Protein AF-A0AAN7H4T9-F1 (afdb_monomer)

Radius of gyration: 41.04 Å; Cα contacts (8 Å, |Δi|>4): 198; chains: 1; bounding box: 65×94×129 Å

Organism: NCBI:txid252190

Structure (mmCIF, N/CA/C/O backbone):
data_AF-A0AAN7H4T9-F1
#
_entry.id   AF-A0AAN7H4T9-F1
#
loop_
_atom_site.group_PDB
_atom_site.id
_atom_site.type_symbol
_atom_site.label_atom_id
_atom_site.label_alt_id
_atom_site.label_comp_id
_atom_site.label_asym_id
_atom_site.label_entity_id
_atom_site.label_seq_id
_atom_site.pdbx_PDB_ins_code
_atom_site.Cartn_x
_atom_site.Cartn_y
_atom_site.Cartn_z
_atom_site.occupancy
_atom_site.B_iso_or_equiv
_atom_site.auth_seq_id
_atom_site.auth_comp_id
_atom_site.auth_asym_id
_atom_site.auth_atom_id
_atom_site.pdbx_PDB_model_num
ATOM 1 N N . MET A 1 1 ? -29.486 0.021 24.277 1.00 50.50 1 MET A N 1
ATOM 2 C CA . MET A 1 1 ? -28.325 0.633 23.571 1.00 50.50 1 MET A CA 1
ATOM 3 C C . MET A 1 1 ? -28.162 -0.050 22.220 1.00 50.50 1 MET A C 1
ATOM 5 O O . MET A 1 1 ? -28.466 -1.231 22.175 1.00 50.50 1 MET A O 1
ATOM 9 N N . VAL A 1 2 ? -27.768 0.633 21.139 1.00 47.62 2 VAL A N 1
ATOM 10 C CA . VAL A 1 2 ? -27.516 0.007 19.820 1.00 47.62 2 VAL A CA 1
ATOM 11 C C . VAL A 1 2 ? -26.173 0.511 19.288 1.00 47.62 2 VAL A C 1
ATOM 13 O O . VAL A 1 2 ? -25.974 1.719 19.187 1.00 47.62 2 VAL A O 1
ATOM 16 N N . PHE A 1 3 ? -25.274 -0.405 18.948 1.00 55.12 3 PHE A N 1
ATOM 17 C CA . PHE A 1 3 ? -23.953 -0.171 18.378 1.00 55.12 3 PHE A CA 1
ATOM 18 C C . PHE A 1 3 ? -23.947 -0.757 16.971 1.00 55.12 3 PHE A C 1
ATOM 20 O O . PHE A 1 3 ? -23.915 -1.971 16.833 1.00 55.12 3 PHE A O 1
ATOM 27 N N . ASN A 1 4 ? -23.987 0.072 15.932 1.00 47.12 4 ASN A N 1
ATOM 28 C CA . ASN A 1 4 ? -23.939 -0.407 14.550 1.00 47.12 4 ASN A CA 1
ATOM 29 C C . ASN A 1 4 ? -22.632 0.030 13.904 1.00 47.12 4 ASN A C 1
ATOM 31 O O . ASN A 1 4 ? -22.344 1.224 13.880 1.00 47.12 4 ASN A O 1
ATOM 35 N N . THR A 1 5 ? -21.861 -0.898 13.349 1.00 51.97 5 THR A N 1
ATOM 36 C CA . THR A 1 5 ? -20.757 -0.570 12.445 1.00 51.97 5 THR A CA 1
ATOM 37 C C . THR A 1 5 ? -21.271 -0.599 11.009 1.00 51.97 5 THR A C 1
ATOM 39 O O . THR A 1 5 ? -21.836 -1.590 10.544 1.00 51.97 5 THR A O 1
ATOM 42 N N . VAL A 1 6 ? -21.146 0.535 10.319 1.00 43.91 6 VAL A N 1
ATOM 43 C CA . VAL A 1 6 ? -21.551 0.676 8.914 1.00 43.91 6 VAL A CA 1
ATOM 44 C C . VAL A 1 6 ? -20.504 -0.019 8.036 1.00 43.91 6 VAL A C 1
ATOM 46 O O . VAL A 1 6 ? -19.310 0.125 8.314 1.00 43.91 6 VAL A O 1
ATOM 49 N N . PRO A 1 7 ? -20.904 -0.755 6.981 1.00 43.69 7 PRO A N 1
ATOM 50 C CA . PRO A 1 7 ? -19.960 -1.317 6.026 1.00 43.69 7 PRO A CA 1
ATOM 51 C C . PRO A 1 7 ? -19.177 -0.189 5.347 1.00 43.69 7 PRO A C 1
ATOM 53 O O . PRO A 1 7 ? -19.687 0.517 4.480 1.00 43.69 7 PRO A O 1
ATOM 56 N N . SER A 1 8 ? -17.917 -0.023 5.738 1.00 41.66 8 SER A N 1
ATOM 57 C CA . SER A 1 8 ? -16.931 0.641 4.892 1.00 41.66 8 SER A CA 1
ATOM 58 C C . SER A 1 8 ? -16.691 -0.270 3.689 1.00 41.66 8 SER A C 1
ATOM 60 O O . SER A 1 8 ? -16.439 -1.459 3.875 1.00 41.66 8 SER A O 1
ATOM 62 N N . GLY A 1 9 ? -16.762 0.260 2.463 1.00 42.53 9 GLY A N 1
ATOM 63 C CA . GLY A 1 9 ? -16.646 -0.513 1.215 1.00 42.53 9 GLY A CA 1
ATOM 64 C C . GLY A 1 9 ? -15.371 -1.363 1.069 1.00 42.53 9 GLY A C 1
ATOM 65 O O . GLY A 1 9 ? -15.293 -2.182 0.159 1.00 42.53 9 GLY A O 1
ATOM 66 N N . SER A 1 10 ? -14.396 -1.206 1.967 1.00 48.38 10 SER A N 1
ATOM 67 C CA . SER A 1 10 ? -13.141 -1.961 2.033 1.00 48.38 10 SER A CA 1
ATOM 68 C C . SER A 1 10 ? -13.087 -3.033 3.132 1.00 48.38 10 SER A C 1
ATOM 70 O O . SER A 1 10 ? -12.278 -3.951 3.038 1.00 48.38 10 SER A O 1
ATOM 72 N N . CYS A 1 11 ? -13.950 -2.984 4.153 1.00 56.84 11 CYS A N 1
ATOM 73 C CA . CYS A 1 11 ? -13.993 -3.998 5.206 1.00 56.84 11 CYS A CA 1
ATOM 74 C C . CYS A 1 11 ? -15.290 -4.789 5.080 1.00 56.84 11 CYS A C 1
ATOM 76 O O . CYS A 1 11 ? -16.373 -4.284 5.364 1.00 56.84 11 CYS A O 1
ATOM 78 N N . GLY A 1 12 ? -15.189 -6.051 4.670 1.00 65.94 12 GLY A N 1
ATOM 79 C CA . GLY A 1 12 ? -16.343 -6.935 4.529 1.00 65.94 12 GLY A CA 1
ATOM 80 C C . GLY A 1 12 ? -17.006 -7.328 5.854 1.00 65.94 12 GLY A C 1
ATOM 81 O O . GLY A 1 12 ? -17.634 -8.375 5.872 1.00 65.94 12 GLY A O 1
ATOM 82 N N . MET A 1 13 ? -16.833 -6.571 6.945 1.00 78.56 13 MET A N 1
ATOM 83 C CA . MET A 1 13 ? -17.318 -6.877 8.294 1.00 78.56 13 MET A CA 1
ATOM 84 C C . MET A 1 13 ? -18.284 -5.802 8.799 1.00 78.56 13 MET A C 1
ATOM 86 O O . MET A 1 13 ? -18.013 -4.608 8.703 1.00 78.56 13 MET A O 1
ATOM 90 N N . THR A 1 14 ? -19.391 -6.238 9.391 1.00 82.06 14 THR A N 1
ATOM 91 C CA . THR A 1 14 ? -20.431 -5.392 9.986 1.00 82.06 14 THR A CA 1
ATOM 92 C C . THR A 1 14 ? -20.896 -6.012 11.290 1.00 82.06 14 THR A C 1
ATOM 94 O O . THR A 1 14 ? -21.141 -7.216 11.344 1.00 82.06 14 THR A O 1
ATOM 97 N N . MET A 1 15 ? -21.069 -5.205 12.325 1.00 84.75 15 MET A N 1
ATOM 98 C CA . MET A 1 15 ? -21.522 -5.650 13.633 1.00 84.75 15 MET A CA 1
ATOM 99 C C . MET A 1 15 ? -22.602 -4.715 14.150 1.00 84.75 15 MET A C 1
ATOM 101 O O . MET A 1 15 ? -22.403 -3.505 14.216 1.00 84.75 15 MET A O 1
ATOM 105 N N . GLY A 1 16 ? -23.732 -5.290 14.533 1.00 83.56 16 GLY A N 1
ATOM 106 C CA . GLY A 1 16 ? -24.766 -4.633 15.312 1.00 83.56 16 GLY A CA 1
ATOM 107 C C . GLY A 1 16 ? -24.815 -5.267 16.691 1.00 83.56 16 GLY A C 1
ATOM 108 O O . GLY A 1 16 ? -25.041 -6.466 16.777 1.00 83.56 16 GLY A O 1
ATOM 109 N N . LEU A 1 17 ? -24.626 -4.509 17.764 1.00 83.38 17 LEU A N 1
ATOM 110 C CA . LEU A 1 17 ? -24.861 -4.968 19.135 1.00 83.38 17 LEU A CA 1
ATOM 111 C C . LEU A 1 17 ? -25.990 -4.143 19.737 1.00 83.38 17 LEU A C 1
ATOM 113 O O . LEU A 1 17 ? -26.065 -2.939 19.531 1.00 83.38 17 LEU A O 1
ATOM 117 N N . SER A 1 18 ? -26.865 -4.767 20.506 1.00 83.00 18 SER A N 1
ATOM 118 C CA . SER A 1 18 ? -27.937 -4.103 21.218 1.00 83.00 18 SER A CA 1
ATOM 119 C C . SER A 1 18 ? -28.086 -4.661 22.622 1.00 83.00 18 SER A C 1
ATOM 121 O O . SER A 1 18 ? -28.253 -5.862 22.810 1.00 83.00 18 SER A O 1
ATOM 123 N N . TYR A 1 19 ? -28.025 -3.772 23.609 1.00 81.88 19 TYR A N 1
ATOM 124 C CA . TYR A 1 19 ? -28.262 -4.113 25.007 1.00 81.88 19 TYR A CA 1
ATOM 125 C C . TYR A 1 19 ? -29.720 -3.852 25.384 1.00 81.88 19 TYR A C 1
ATOM 127 O O . TYR A 1 19 ? -30.192 -2.714 25.222 1.00 81.88 19 TYR A O 1
ATOM 135 N N . ASP A 1 20 ? -30.387 -4.888 25.897 1.00 81.44 20 ASP A N 1
ATOM 136 C CA . ASP A 1 20 ? -31.715 -4.828 26.508 1.00 81.44 20 ASP A CA 1
ATOM 137 C C . ASP A 1 20 ? -31.582 -4.794 28.047 1.00 81.44 20 ASP A C 1
ATOM 139 O O . ASP A 1 20 ? -31.232 -5.813 28.656 1.00 81.44 20 ASP A O 1
ATOM 143 N N . PRO A 1 21 ? -31.879 -3.649 28.695 1.00 74.62 21 PRO A N 1
ATOM 144 C CA . PRO A 1 21 ? -31.742 -3.497 30.140 1.00 74.62 21 PRO A CA 1
ATOM 145 C C . PRO A 1 21 ? -32.757 -4.324 30.934 1.00 74.62 21 PRO A C 1
ATOM 147 O O . PRO A 1 21 ? -32.488 -4.649 32.082 1.00 74.62 21 PRO A O 1
ATOM 150 N N . LYS A 1 22 ? -33.908 -4.693 30.352 1.00 80.00 22 LYS A N 1
ATOM 151 C CA . LYS A 1 22 ? -34.949 -5.453 31.070 1.00 80.00 22 LYS A CA 1
ATOM 152 C C . LYS A 1 22 ? -34.593 -6.925 31.222 1.00 80.00 22 LYS A C 1
ATOM 154 O O . LYS A 1 22 ? -35.067 -7.587 32.137 1.00 80.00 22 LYS A O 1
ATOM 159 N N . ARG A 1 23 ? -33.809 -7.446 30.279 1.00 81.62 23 ARG A N 1
ATOM 160 C CA . ARG A 1 23 ? -33.431 -8.860 30.209 1.00 81.62 23 ARG A CA 1
ATOM 161 C C . ARG A 1 23 ? -31.982 -9.108 30.614 1.00 81.62 23 ARG A C 1
ATOM 163 O O . ARG A 1 23 ? -31.580 -10.263 30.634 1.00 81.62 23 ARG A O 1
ATOM 170 N N . HIS A 1 24 ? -31.212 -8.052 30.897 1.00 81.62 24 HIS A N 1
ATOM 171 C CA . HIS A 1 24 ? -29.763 -8.117 31.105 1.00 81.62 24 HIS A CA 1
ATOM 172 C C . HIS A 1 24 ? -29.065 -8.936 30.008 1.00 81.62 24 HIS A C 1
ATOM 174 O O . HIS A 1 24 ? -28.248 -9.807 30.284 1.00 81.62 24 HIS A O 1
ATOM 180 N N . MET A 1 25 ? -29.416 -8.690 28.742 1.00 81.38 25 MET A N 1
ATOM 181 C CA . MET A 1 25 ? -28.843 -9.413 27.604 1.00 81.38 25 MET A CA 1
ATOM 182 C C . MET A 1 25 ? -28.346 -8.448 26.532 1.00 81.38 25 MET A C 1
ATOM 184 O O . MET A 1 25 ? -29.028 -7.488 26.168 1.00 81.38 25 MET A O 1
ATOM 188 N N . THR A 1 26 ? -27.167 -8.751 25.987 1.00 82.50 26 THR A N 1
ATOM 189 C CA . THR A 1 26 ? -26.624 -8.098 24.792 1.00 82.50 26 THR A CA 1
ATOM 190 C C . THR A 1 26 ? -26.814 -9.031 23.608 1.00 82.50 26 THR A C 1
ATOM 192 O O . THR A 1 26 ? -26.209 -10.098 23.542 1.00 82.50 26 THR A O 1
ATOM 195 N N . GLN A 1 27 ? -27.667 -8.633 22.674 1.00 85.50 27 GLN A N 1
ATOM 196 C CA . GLN A 1 27 ? -27.952 -9.360 21.441 1.00 85.50 27 GLN A CA 1
ATOM 197 C C . GLN A 1 27 ? -27.360 -8.618 20.252 1.00 85.50 27 GLN A C 1
ATOM 199 O O . GLN A 1 27 ? -27.286 -7.395 20.258 1.00 85.50 27 GLN A O 1
ATOM 204 N N . GLY A 1 28 ? -26.944 -9.323 19.210 1.00 84.12 28 GLY A N 1
ATOM 205 C CA . GLY A 1 28 ? -26.350 -8.660 18.063 1.00 84.12 28 GLY A CA 1
ATOM 206 C C . GLY A 1 28 ? -26.173 -9.557 16.858 1.00 84.12 28 GLY A C 1
ATOM 207 O O . GLY A 1 28 ? -26.285 -10.777 16.953 1.00 84.12 28 GLY A O 1
ATOM 208 N N . PHE A 1 29 ? -25.886 -8.933 15.723 1.00 85.62 29 PHE A N 1
ATOM 209 C CA . PHE A 1 29 ? -25.519 -9.608 14.491 1.00 85.62 29 PHE A CA 1
ATOM 210 C C . PHE A 1 29 ? -24.077 -9.258 14.133 1.00 85.62 29 PHE A C 1
ATOM 212 O O . PHE A 1 29 ? -23.650 -8.114 14.274 1.00 85.62 29 PHE A O 1
ATOM 219 N N . PHE A 1 30 ? -23.330 -10.242 13.647 1.00 86.38 30 PHE A N 1
ATOM 220 C CA . PHE A 1 30 ? -22.004 -10.036 13.083 1.00 86.38 30 PHE A CA 1
ATOM 221 C C . PHE A 1 30 ? -21.972 -10.669 11.695 1.00 86.38 30 PHE A C 1
ATOM 223 O O . PHE A 1 30 ? -22.066 -11.886 11.548 1.00 86.38 30 PHE A O 1
ATOM 230 N N . GLY A 1 31 ? -21.894 -9.823 10.675 1.00 83.38 31 GLY A N 1
ATOM 231 C CA . GLY A 1 31 ? -21.730 -10.219 9.284 1.00 83.38 31 GLY A CA 1
ATOM 232 C C . GLY A 1 31 ? -20.275 -10.059 8.875 1.00 83.38 31 GLY A C 1
ATOM 233 O O . GLY A 1 31 ? -19.668 -9.032 9.165 1.00 83.38 31 GLY A O 1
ATOM 234 N N . TYR A 1 32 ? -19.717 -11.053 8.190 1.00 83.56 32 TYR A N 1
ATOM 235 C CA . TYR A 1 32 ? -18.399 -10.943 7.575 1.00 83.56 32 TYR A CA 1
ATOM 236 C C . TYR A 1 32 ? -18.372 -11.627 6.208 1.00 83.56 32 TYR A C 1
ATOM 238 O O . TYR A 1 32 ? -19.039 -12.638 5.987 1.00 83.56 32 TYR A O 1
ATOM 246 N N . ARG A 1 33 ? -17.592 -11.076 5.280 1.00 77.44 33 ARG A N 1
ATOM 247 C CA . ARG A 1 33 ? -17.347 -11.653 3.960 1.00 77.44 33 ARG A CA 1
ATOM 248 C C . ARG A 1 33 ? -16.084 -12.502 4.003 1.00 77.44 33 ARG A C 1
ATOM 250 O O . ARG A 1 33 ? -15.020 -12.014 4.374 1.00 77.44 33 ARG A O 1
ATOM 257 N N . VAL A 1 34 ? -16.203 -13.754 3.571 1.00 72.81 34 VAL A N 1
ATOM 258 C CA . VAL A 1 34 ? -15.054 -14.637 3.348 1.00 72.81 34 VAL A CA 1
ATOM 259 C C . VAL A 1 34 ? -14.585 -14.456 1.913 1.00 72.81 34 VAL A C 1
ATOM 261 O O . VAL A 1 34 ? -15.362 -14.647 0.979 1.00 72.81 34 VAL A O 1
ATOM 264 N N . VAL A 1 35 ? -13.323 -14.071 1.740 1.00 68.50 35 VAL A N 1
ATOM 265 C CA . VAL A 1 35 ? -12.677 -14.002 0.426 1.00 68.50 35 VAL A CA 1
ATOM 266 C C . VAL A 1 35 ? -11.758 -15.222 0.292 1.00 68.50 35 VAL A C 1
ATOM 268 O O . VAL A 1 35 ? -10.909 -15.418 1.164 1.00 68.50 35 VAL A O 1
ATOM 271 N N . PRO A 1 36 ? -11.910 -16.058 -0.753 1.00 64.00 36 PRO A N 1
ATOM 272 C CA . PRO A 1 36 ? -11.039 -17.211 -0.969 1.00 64.00 36 PRO A CA 1
ATOM 273 C C . PRO A 1 36 ? -9.568 -16.782 -1.073 1.00 64.00 36 PRO A C 1
ATOM 275 O O . PRO A 1 36 ? -9.257 -15.824 -1.776 1.00 64.00 36 PRO A O 1
ATOM 278 N N . GLY A 1 37 ? -8.668 -17.486 -0.379 1.00 61.81 37 GLY A N 1
ATOM 279 C CA . GLY A 1 37 ? -7.221 -17.224 -0.415 1.00 61.81 37 GLY A CA 1
ATOM 280 C C . GLY A 1 37 ? -6.688 -16.231 0.628 1.00 61.81 37 GLY A C 1
ATOM 281 O O . GLY A 1 37 ? -5.475 -16.079 0.732 1.00 61.81 37 GLY A O 1
ATOM 282 N N . PHE A 1 38 ? -7.552 -15.606 1.436 1.00 62.47 38 PHE A N 1
ATOM 283 C CA . PHE A 1 38 ? -7.153 -14.716 2.534 1.00 62.47 38 PHE A CA 1
ATOM 284 C C . PHE A 1 38 ? -7.602 -15.259 3.898 1.00 62.47 38 PHE A C 1
ATOM 286 O O . PHE A 1 38 ? -8.604 -15.969 4.002 1.00 62.47 38 PHE A O 1
ATOM 293 N N . TYR A 1 39 ? -6.871 -14.911 4.964 1.00 65.88 39 TYR A N 1
ATOM 294 C CA . TYR A 1 39 ? -7.266 -15.244 6.336 1.00 65.88 39 TYR A CA 1
ATOM 295 C C . TYR A 1 39 ? -8.634 -14.632 6.669 1.00 65.88 39 TYR A C 1
ATOM 297 O O . TYR A 1 39 ? -8.876 -13.443 6.459 1.00 65.88 39 TYR A O 1
ATOM 305 N N . SER A 1 40 ? -9.540 -15.447 7.214 1.00 71.25 40 SER A N 1
ATOM 306 C CA . SER A 1 40 ? -10.884 -15.001 7.587 1.00 71.25 40 SER A CA 1
ATOM 307 C C . SER A 1 40 ? -10.859 -14.266 8.928 1.00 71.25 40 SER A C 1
ATOM 309 O O . SER A 1 40 ? -11.104 -14.849 9.986 1.00 71.25 40 SER A O 1
ATOM 311 N N . TYR A 1 41 ? -10.562 -12.964 8.893 1.00 76.00 41 TYR A N 1
ATOM 312 C CA . TYR A 1 41 ? -10.534 -12.114 10.091 1.00 76.00 41 TYR A CA 1
ATOM 313 C C . TYR A 1 41 ? -11.867 -12.112 10.849 1.00 76.00 41 TYR A C 1
ATOM 315 O O . TYR A 1 41 ? -11.874 -12.082 12.076 1.00 76.00 41 TYR A O 1
ATOM 323 N N . GLY A 1 42 ? -12.995 -12.226 10.142 1.00 78.81 42 GLY A N 1
ATOM 324 C CA . GLY A 1 42 ? -14.311 -12.286 10.775 1.00 78.81 42 GLY A CA 1
ATOM 325 C C . GLY A 1 42 ? -14.504 -13.512 11.674 1.00 78.81 42 GLY A C 1
ATOM 326 O O . GLY A 1 42 ? -15.085 -13.393 12.750 1.00 78.81 42 GLY A O 1
ATOM 327 N N . ALA A 1 43 ? -13.962 -14.675 11.297 1.00 82.06 43 ALA A N 1
ATOM 328 C CA . ALA A 1 43 ? -14.031 -15.873 12.135 1.00 82.06 43 ALA A CA 1
ATOM 329 C C . ALA A 1 43 ? -13.244 -15.702 13.447 1.00 82.06 43 ALA A C 1
ATOM 331 O O . ALA A 1 43 ? -13.719 -16.112 14.507 1.00 82.06 43 ALA A O 1
ATOM 332 N N . MET A 1 44 ? -12.085 -15.037 13.384 1.00 81.38 44 MET A N 1
ATOM 333 C CA . MET A 1 44 ? -11.282 -14.709 14.564 1.00 81.38 44 MET A CA 1
ATOM 334 C C . MET A 1 44 ? -12.026 -13.748 15.498 1.00 81.38 44 MET A C 1
ATOM 336 O O . MET A 1 44 ? -12.092 -14.002 16.696 1.00 81.38 44 MET A O 1
ATOM 340 N N . VAL A 1 45 ? -12.656 -12.700 14.953 1.00 84.31 45 VAL A N 1
ATOM 341 C CA . VAL A 1 45 ? -13.461 -11.750 15.742 1.00 84.31 45 VAL A CA 1
ATOM 342 C C . VAL A 1 45 ? -14.605 -12.467 16.462 1.00 84.31 45 VAL A C 1
ATOM 344 O O . VAL A 1 45 ? -14.837 -12.218 17.640 1.00 84.31 45 VAL A O 1
ATOM 347 N N . ILE A 1 46 ? -15.295 -13.402 15.799 1.00 86.62 46 ILE A N 1
ATOM 348 C CA . ILE A 1 46 ? -16.351 -14.206 16.440 1.00 86.62 46 ILE A CA 1
ATOM 349 C C . ILE A 1 46 ? -15.782 -15.063 17.573 1.00 86.62 46 ILE A C 1
ATOM 351 O O . ILE A 1 46 ? -16.414 -15.187 18.624 1.00 86.62 46 ILE A O 1
ATOM 355 N N . GLN A 1 47 ? -14.623 -15.687 17.363 1.00 87.19 47 GLN A N 1
ATOM 356 C CA . GLN A 1 47 ? -13.979 -16.507 18.384 1.00 87.19 47 GLN A CA 1
ATOM 357 C C . GLN A 1 47 ? -13.590 -15.667 19.606 1.00 87.19 47 GLN A C 1
ATOM 359 O O . GLN A 1 47 ? -13.897 -16.074 20.727 1.00 87.19 47 GLN A O 1
ATOM 364 N N . ASP A 1 48 ? -13.017 -14.484 19.387 1.00 85.38 48 ASP A N 1
ATOM 365 C CA . ASP A 1 48 ? -12.655 -13.537 20.445 1.00 85.38 48 ASP A CA 1
ATOM 366 C C . ASP A 1 48 ? -13.881 -13.018 21.195 1.00 85.38 48 ASP A C 1
ATOM 368 O O . ASP A 1 48 ? -13.882 -12.915 22.422 1.00 85.38 48 ASP A O 1
ATOM 372 N N . LEU A 1 49 ? -14.966 -12.730 20.477 1.00 86.19 49 LEU A N 1
ATOM 373 C CA . LEU A 1 49 ? -16.207 -12.268 21.087 1.00 86.19 49 LEU A CA 1
ATOM 374 C C . LEU A 1 49 ? -16.823 -13.367 21.964 1.00 86.19 49 LEU A C 1
ATOM 376 O O . LEU A 1 49 ? -17.276 -13.093 23.073 1.00 86.19 49 LEU A O 1
ATOM 380 N N . LYS A 1 50 ? -16.769 -14.630 21.517 1.00 87.38 50 LYS A N 1
ATOM 381 C CA . LYS A 1 50 ? -17.214 -15.796 22.298 1.00 87.38 50 LYS A CA 1
ATOM 382 C C . LYS A 1 50 ? -16.342 -16.055 23.521 1.00 87.38 50 LYS A C 1
ATOM 384 O O . LYS A 1 50 ? -16.888 -16.417 24.561 1.00 87.38 50 LYS A O 1
ATOM 389 N N . SER A 1 51 ? -15.019 -15.916 23.418 1.00 87.62 51 SER A N 1
ATOM 390 C CA . SER A 1 51 ? -14.144 -16.061 24.585 1.00 87.62 51 SER A CA 1
ATOM 391 C C . SER A 1 51 ? -14.408 -14.942 25.580 1.00 87.62 51 SER A C 1
ATOM 393 O O . SER A 1 51 ? -14.653 -15.222 26.745 1.00 87.62 51 SER A O 1
ATOM 395 N N . THR A 1 52 ? -14.467 -13.697 25.113 1.00 86.00 52 THR A N 1
ATOM 396 C CA . THR A 1 52 ? -14.715 -12.506 25.936 1.00 86.00 52 THR A CA 1
ATOM 397 C C . THR A 1 52 ? -16.055 -12.581 26.662 1.00 86.00 52 THR A C 1
ATOM 399 O O . THR A 1 52 ? -16.121 -12.307 27.857 1.00 86.00 52 THR A O 1
ATOM 402 N N . ALA A 1 53 ? -17.103 -13.065 25.991 1.00 85.50 53 ALA A N 1
ATOM 403 C CA . ALA A 1 53 ? -18.420 -13.255 26.591 1.00 85.50 53 ALA A CA 1
ATOM 404 C C . ALA A 1 53 ? -18.434 -14.220 27.792 1.00 85.50 53 ALA A C 1
ATOM 406 O O . ALA A 1 53 ? -19.304 -14.094 28.646 1.00 85.50 53 ALA A O 1
ATOM 407 N N . ARG A 1 54 ? -17.496 -15.177 27.880 1.00 86.75 54 ARG A N 1
ATOM 408 C CA . ARG A 1 54 ? -17.427 -16.132 29.004 1.00 86.75 54 ARG A CA 1
ATOM 409 C C . ARG A 1 54 ? -16.813 -15.540 30.270 1.00 86.75 54 ARG A C 1
ATOM 411 O O . ARG A 1 54 ? -17.060 -16.070 31.346 1.00 86.75 54 ARG A O 1
ATOM 418 N N . TYR A 1 55 ? -15.990 -14.502 30.139 1.00 85.56 55 TYR A N 1
ATOM 419 C CA . TYR A 1 55 ? -15.208 -13.949 31.250 1.00 85.56 55 TYR A CA 1
ATOM 420 C C . TYR A 1 55 ? -15.836 -12.705 31.882 1.00 85.56 55 TYR A C 1
ATOM 422 O O . TYR A 1 55 ? -15.353 -12.242 32.911 1.00 85.56 55 TYR A O 1
ATOM 430 N N . ILE A 1 56 ? -16.887 -12.148 31.278 1.00 84.69 56 ILE A N 1
ATOM 431 C CA . ILE A 1 56 ? -17.454 -10.869 31.702 1.00 84.69 56 ILE A CA 1
ATOM 432 C C . ILE A 1 56 ? -18.705 -11.093 32.560 1.00 84.69 56 ILE A C 1
ATOM 434 O O . ILE A 1 56 ? -19.639 -11.744 32.092 1.00 84.69 56 ILE A O 1
ATOM 438 N N . PRO A 1 57 ? -18.761 -10.518 33.777 1.00 77.12 57 PRO A N 1
ATOM 439 C CA . PRO A 1 57 ? -19.919 -10.635 34.660 1.00 77.12 57 PRO A CA 1
ATOM 440 C C . PRO A 1 57 ? -21.101 -9.759 34.218 1.00 77.12 57 PRO A C 1
ATOM 442 O O . PRO A 1 57 ? -22.247 -10.150 34.415 1.00 77.12 57 PRO A O 1
ATOM 445 N N . GLU A 1 58 ? -20.845 -8.607 33.583 1.00 79.69 58 GLU A N 1
ATOM 446 C CA . GLU A 1 58 ? -21.895 -7.718 33.076 1.00 79.69 58 GLU A CA 1
ATOM 447 C C . GLU A 1 58 ? -21.977 -7.689 31.539 1.00 79.69 58 GLU A C 1
ATOM 449 O O . GLU A 1 58 ? -21.059 -7.207 30.868 1.00 79.69 58 GLU A O 1
ATOM 454 N N . PRO A 1 59 ? -23.106 -8.097 30.938 1.00 78.62 59 PRO A N 1
ATOM 455 C CA . PRO A 1 59 ? -23.248 -8.163 29.483 1.00 78.62 59 PRO A CA 1
ATOM 456 C C . PRO A 1 59 ? -23.156 -6.795 28.791 1.00 78.62 59 PRO A C 1
ATOM 458 O O . PRO A 1 59 ? -22.880 -6.740 27.590 1.00 78.62 59 PRO A O 1
ATOM 461 N N . LEU A 1 60 ? -23.338 -5.693 29.526 1.00 77.88 60 LEU A N 1
ATOM 462 C CA . LEU A 1 60 ? -23.174 -4.326 29.024 1.00 77.88 60 LEU A CA 1
ATOM 463 C C . LEU A 1 60 ? -21.705 -3.958 28.754 1.00 77.88 60 LEU A C 1
ATOM 465 O O . LEU A 1 60 ? -21.443 -3.133 27.882 1.00 77.88 60 LEU A O 1
ATOM 469 N N . LEU A 1 61 ? -20.750 -4.593 29.439 1.00 80.38 61 LEU A N 1
ATOM 470 C CA . LEU A 1 61 ? -19.312 -4.354 29.256 1.00 80.38 61 LEU A CA 1
ATOM 471 C C . LEU A 1 61 ? -18.718 -5.136 28.079 1.00 80.38 61 LEU A C 1
ATOM 473 O O . LEU A 1 61 ? -17.604 -4.851 27.638 1.00 80.38 61 LEU A O 1
ATOM 477 N N . LEU A 1 62 ? -19.468 -6.094 27.529 1.00 84.19 62 LEU A N 1
ATOM 478 C CA . LEU A 1 62 ? -19.033 -6.938 26.419 1.00 84.19 62 LEU A CA 1
ATOM 479 C C . LEU A 1 62 ? -18.531 -6.147 25.195 1.00 84.19 62 LEU A C 1
ATOM 481 O O . LEU A 1 62 ? -17.465 -6.496 24.687 1.00 84.19 62 LEU A O 1
ATOM 485 N N . PRO A 1 63 ? -19.208 -5.079 24.724 1.00 83.44 63 PRO A N 1
ATOM 486 C CA . PRO A 1 63 ? -18.723 -4.278 23.601 1.00 83.44 63 PRO A CA 1
ATOM 487 C C . PRO A 1 63 ? -17.382 -3.586 23.891 1.00 83.44 63 PRO A C 1
ATOM 489 O O . PRO A 1 63 ? -16.535 -3.513 23.004 1.00 83.44 63 PRO A O 1
ATOM 492 N N . PHE A 1 64 ? -17.169 -3.122 25.126 1.00 82.88 64 PHE A N 1
ATOM 493 C CA . PHE A 1 64 ? -15.931 -2.450 25.527 1.00 82.88 64 PHE A CA 1
ATOM 494 C C . PHE A 1 64 ? -14.765 -3.429 25.599 1.00 82.88 64 PHE A C 1
ATOM 496 O O . PHE A 1 64 ? -13.748 -3.219 24.948 1.00 82.88 64 PHE A O 1
ATOM 503 N N . ALA A 1 65 ? -14.934 -4.543 26.306 1.00 84.38 65 ALA A N 1
ATOM 504 C CA . ALA A 1 65 ? -13.893 -5.557 26.416 1.00 84.38 65 ALA A CA 1
ATOM 505 C C . ALA A 1 65 ? -13.551 -6.195 25.057 1.00 84.38 65 ALA A C 1
ATOM 507 O O . ALA A 1 65 ? -12.385 -6.467 24.771 1.00 84.38 65 ALA A O 1
ATOM 508 N N . ALA A 1 66 ? -14.552 -6.389 24.189 1.00 87.00 66 ALA A N 1
ATOM 509 C CA . ALA A 1 66 ? -14.320 -6.842 22.821 1.00 87.00 66 ALA A CA 1
ATOM 510 C C . ALA A 1 66 ? -13.510 -5.812 22.020 1.00 87.00 66 ALA A C 1
ATOM 512 O O . ALA A 1 66 ? -12.578 -6.188 21.312 1.00 87.00 66 ALA A O 1
ATOM 513 N N . TYR A 1 67 ? -13.826 -4.518 22.149 1.00 86.56 67 TYR A N 1
ATOM 514 C CA . TYR A 1 67 ? -13.056 -3.451 21.510 1.00 86.56 67 TYR A CA 1
ATOM 515 C C . TYR A 1 67 ? -11.608 -3.431 21.998 1.00 86.56 67 TYR A C 1
ATOM 517 O O . TYR A 1 67 ? -10.701 -3.385 21.173 1.00 86.56 67 TYR A O 1
ATOM 525 N N . GLU A 1 68 ? -11.374 -3.543 23.307 1.00 85.81 68 GLU A N 1
ATOM 526 C CA . GLU A 1 68 ? -10.020 -3.534 23.866 1.00 85.81 68 GLU A CA 1
ATOM 527 C C . GLU A 1 68 ? -9.164 -4.704 23.378 1.00 85.81 68 GLU A C 1
ATOM 529 O O . GLU A 1 68 ? -8.012 -4.499 22.995 1.00 85.81 68 GLU A O 1
ATOM 534 N N . GLN A 1 69 ? -9.715 -5.922 23.338 1.00 87.56 69 GLN A N 1
ATOM 535 C CA . GLN A 1 69 ? -8.979 -7.082 22.827 1.00 87.56 69 GLN A CA 1
ATOM 536 C C . GLN A 1 69 ? -8.635 -6.940 21.347 1.00 87.56 69 GLN A C 1
ATOM 538 O O . GLN A 1 69 ? -7.511 -7.236 20.934 1.00 87.56 69 GLN A O 1
ATOM 543 N N . LEU A 1 70 ? -9.603 -6.495 20.547 1.00 86.94 70 LEU A N 1
ATOM 544 C CA . LEU A 1 70 ? -9.401 -6.295 19.121 1.00 86.94 70 LEU A CA 1
ATOM 545 C C . LEU A 1 70 ? -8.388 -5.174 18.875 1.00 86.94 70 LEU A C 1
ATOM 547 O O . LEU A 1 70 ? -7.488 -5.341 18.060 1.00 86.94 70 LEU A O 1
ATOM 551 N N . GLU A 1 71 ? -8.466 -4.064 19.604 1.00 87.00 71 GLU A N 1
ATOM 552 C CA . GLU A 1 71 ? -7.500 -2.971 19.494 1.00 87.00 71 GLU A CA 1
ATOM 553 C C . GLU A 1 71 ? -6.087 -3.416 19.881 1.00 87.00 71 GLU A C 1
ATOM 555 O O . GLU A 1 71 ? -5.142 -3.116 19.154 1.00 87.00 71 GLU A O 1
ATOM 560 N N . TYR A 1 72 ? -5.934 -4.174 20.970 1.00 87.44 72 TYR A N 1
ATOM 561 C CA . TYR A 1 72 ? -4.636 -4.701 21.393 1.00 87.44 72 TYR A CA 1
ATOM 562 C C . TYR A 1 72 ? -3.996 -5.575 20.307 1.00 87.44 72 TYR A C 1
ATOM 564 O O . TYR A 1 72 ? -2.820 -5.408 19.971 1.00 87.44 72 TYR A O 1
ATOM 572 N N . LYS A 1 73 ? -4.780 -6.476 19.701 1.00 85.75 73 LYS A N 1
ATOM 573 C CA . LYS A 1 73 ? -4.312 -7.279 18.564 1.00 85.75 73 LYS A CA 1
ATOM 574 C C . LYS A 1 73 ? -3.928 -6.392 17.381 1.00 85.75 73 LYS A C 1
ATOM 576 O O . LYS A 1 73 ? -2.860 -6.594 16.807 1.00 85.75 73 LYS A O 1
ATOM 581 N N . PHE A 1 74 ? -4.730 -5.366 17.081 1.00 86.31 74 PHE A N 1
ATOM 582 C CA . PHE A 1 74 ? -4.438 -4.459 15.971 1.00 86.31 74 PHE A CA 1
ATOM 583 C C . PHE A 1 74 ? -3.138 -3.709 16.187 1.00 86.31 74 PHE A C 1
ATOM 585 O O . PHE A 1 74 ? -2.324 -3.624 15.276 1.00 86.31 74 PHE A O 1
ATOM 592 N N . GLN A 1 75 ? -2.923 -3.168 17.385 1.00 87.25 75 GLN A N 1
ATOM 593 C CA . GLN A 1 75 ? -1.697 -2.454 17.717 1.00 87.25 75 GLN A CA 1
ATOM 594 C C . GLN A 1 75 ? -0.471 -3.355 17.575 1.00 87.25 75 GLN A C 1
ATOM 596 O O . GLN A 1 75 ? 0.558 -2.901 17.078 1.00 87.25 75 GLN A O 1
ATOM 601 N N . LYS A 1 76 ? -0.580 -4.635 17.947 1.00 86.19 76 LYS A N 1
ATOM 602 C CA . LYS A 1 76 ? 0.495 -5.610 17.747 1.00 86.19 76 LYS A CA 1
ATOM 603 C C . LYS A 1 76 ? 0.785 -5.846 16.264 1.00 86.19 76 LYS A C 1
ATOM 605 O O . LYS A 1 76 ? 1.951 -5.822 15.876 1.00 86.19 76 LYS A O 1
ATOM 610 N N . ASP A 1 77 ? -0.247 -6.020 15.442 1.00 84.25 77 ASP A N 1
ATOM 611 C CA . ASP A 1 77 ? -0.097 -6.172 13.988 1.00 84.25 77 ASP A CA 1
ATOM 612 C C . ASP A 1 77 ? 0.510 -4.910 13.356 1.00 84.25 77 ASP A C 1
ATOM 614 O O . ASP A 1 77 ? 1.381 -4.985 12.487 1.00 84.25 77 ASP A O 1
ATOM 618 N N . LEU A 1 78 ? 0.097 -3.740 13.841 1.00 87.50 78 LEU A N 1
ATOM 619 C CA . LEU A 1 78 ? 0.573 -2.437 13.398 1.00 87.50 78 LEU A CA 1
ATOM 620 C C . LEU A 1 78 ? 2.055 -2.223 13.733 1.00 87.50 78 LEU A C 1
ATOM 622 O O . LEU A 1 78 ? 2.819 -1.766 12.884 1.00 87.50 78 LEU A O 1
ATOM 626 N N . LEU A 1 79 ? 2.466 -2.596 14.948 1.00 88.81 79 LEU A N 1
ATOM 627 C CA . LEU A 1 79 ? 3.854 -2.540 15.399 1.00 88.81 79 LEU A CA 1
ATOM 628 C C . LEU A 1 79 ? 4.726 -3.556 14.656 1.00 88.81 79 LEU A C 1
ATOM 630 O O . LEU A 1 79 ? 5.860 -3.250 14.292 1.00 88.81 79 LEU A O 1
ATOM 634 N N . ALA A 1 80 ? 4.210 -4.759 14.399 1.00 87.00 80 ALA A N 1
ATOM 635 C CA . ALA A 1 80 ? 4.910 -5.756 13.599 1.00 87.00 80 ALA A CA 1
ATOM 636 C C . ALA A 1 80 ? 5.146 -5.241 12.171 1.00 87.00 80 ALA A C 1
ATOM 638 O O . ALA A 1 80 ? 6.261 -5.340 11.662 1.00 87.00 80 ALA A O 1
ATOM 639 N N . ALA A 1 81 ? 4.132 -4.623 11.559 1.00 86.44 81 ALA A N 1
ATOM 640 C CA . ALA A 1 81 ? 4.243 -4.018 10.236 1.00 86.44 81 ALA A CA 1
ATOM 641 C C . ALA A 1 81 ? 5.230 -2.839 10.210 1.00 86.44 81 ALA A C 1
ATOM 643 O O . ALA A 1 81 ? 6.049 -2.747 9.295 1.00 86.44 81 ALA A O 1
ATOM 644 N N . SER A 1 82 ? 5.193 -1.950 11.211 1.00 87.44 82 SER A N 1
ATOM 645 C CA . SER A 1 82 ? 6.136 -0.827 11.288 1.00 87.44 82 SER A CA 1
ATOM 646 C C . SER A 1 82 ? 7.568 -1.310 11.484 1.00 87.44 82 SER A C 1
ATOM 648 O O . SER A 1 82 ? 8.467 -0.849 10.794 1.00 87.44 82 SER A O 1
ATOM 650 N N . THR A 1 83 ? 7.772 -2.286 12.369 1.00 87.19 83 THR A N 1
ATOM 651 C CA . THR A 1 83 ? 9.094 -2.858 12.648 1.00 87.19 83 THR A CA 1
ATOM 652 C C . THR A 1 83 ? 9.649 -3.573 11.421 1.00 87.19 83 THR A C 1
ATOM 654 O O . THR A 1 83 ? 10.820 -3.405 11.103 1.00 87.19 83 THR A O 1
ATOM 657 N N . ALA A 1 84 ? 8.819 -4.327 10.693 1.00 83.00 84 ALA A N 1
ATOM 658 C CA . ALA A 1 84 ? 9.229 -4.976 9.451 1.00 83.00 84 ALA A CA 1
ATOM 659 C C . ALA A 1 84 ? 9.685 -3.953 8.396 1.00 83.00 84 ALA A C 1
ATOM 661 O O . ALA A 1 84 ? 10.724 -4.143 7.765 1.00 83.00 84 ALA A O 1
ATOM 662 N N . LEU A 1 85 ? 8.950 -2.845 8.247 1.00 79.94 85 LEU A N 1
ATOM 663 C CA . LEU A 1 85 ? 9.342 -1.747 7.361 1.00 79.94 85 LEU A CA 1
ATOM 664 C C . LEU A 1 85 ? 10.625 -1.049 7.822 1.00 79.94 85 LEU A C 1
ATOM 666 O O . LEU A 1 85 ? 11.460 -0.721 6.987 1.00 79.94 85 LEU A O 1
ATOM 670 N N . ASP A 1 86 ? 10.800 -0.827 9.123 1.00 82.19 86 ASP A N 1
ATOM 671 C CA . ASP A 1 86 ? 11.982 -0.149 9.661 1.00 82.19 86 ASP A CA 1
ATOM 672 C C . ASP A 1 86 ? 13.241 -1.022 9.569 1.00 82.19 86 ASP A C 1
ATOM 674 O O . ASP A 1 86 ? 14.307 -0.515 9.223 1.00 82.19 86 ASP A O 1
ATOM 678 N N . ILE A 1 87 ? 13.130 -2.333 9.822 1.00 78.12 87 ILE A N 1
ATOM 679 C CA . ILE A 1 87 ? 14.218 -3.298 9.592 1.00 78.12 87 ILE A CA 1
ATOM 680 C C . ILE A 1 87 ? 14.639 -3.246 8.130 1.00 78.12 87 ILE A C 1
ATOM 682 O O . ILE A 1 87 ? 15.830 -3.170 7.841 1.00 78.12 87 ILE A O 1
ATOM 686 N N . PHE A 1 88 ? 13.667 -3.243 7.220 1.00 72.62 88 PHE A N 1
ATOM 687 C CA . PHE A 1 88 ? 13.948 -3.185 5.798 1.00 72.62 88 PHE A CA 1
ATOM 688 C C . PHE A 1 88 ? 14.587 -1.852 5.379 1.00 72.62 88 PHE A C 1
ATOM 690 O O . PHE A 1 88 ? 15.572 -1.842 4.651 1.00 72.62 88 PHE A O 1
ATOM 697 N N . ASN A 1 89 ? 14.080 -0.727 5.883 1.00 71.06 89 ASN A N 1
ATOM 698 C CA . ASN A 1 89 ? 14.634 0.597 5.598 1.00 71.06 89 ASN A CA 1
ATOM 699 C C . ASN A 1 89 ? 16.064 0.762 6.142 1.00 71.06 89 ASN A C 1
ATOM 701 O O . ASN A 1 89 ? 16.880 1.484 5.577 1.00 71.06 89 ASN A O 1
ATOM 705 N N . ARG A 1 90 ? 16.371 0.098 7.260 1.00 69.75 90 ARG A N 1
ATOM 706 C CA . ARG A 1 90 ? 17.700 0.098 7.874 1.00 69.75 90 ARG A CA 1
ATOM 707 C C . ARG A 1 90 ? 18.659 -0.893 7.212 1.00 69.75 90 ARG A C 1
ATOM 709 O O . ARG A 1 90 ? 19.871 -0.758 7.394 1.00 69.75 90 ARG A O 1
ATOM 716 N N . ASP A 1 91 ? 18.149 -1.881 6.483 1.00 68.44 91 ASP A N 1
ATOM 717 C CA . ASP A 1 91 ? 18.996 -2.797 5.736 1.00 68.44 91 ASP A CA 1
ATOM 718 C C . ASP A 1 91 ? 19.699 -2.016 4.621 1.00 68.44 91 ASP A C 1
ATOM 720 O O . ASP A 1 91 ? 19.067 -1.481 3.707 1.00 68.44 91 ASP A O 1
ATOM 724 N N . LYS A 1 92 ? 21.032 -1.928 4.718 1.00 53.47 92 LYS A N 1
ATOM 725 C CA . LYS A 1 92 ? 21.877 -1.135 3.811 1.00 53.47 92 LYS A CA 1
ATOM 726 C C . LYS A 1 92 ? 21.662 -1.497 2.348 1.00 53.47 92 LYS A C 1
ATOM 728 O O . LYS A 1 92 ? 21.864 -0.651 1.492 1.00 53.47 92 LYS A O 1
ATOM 733 N N . ARG A 1 93 ? 21.173 -2.712 2.073 1.00 56.69 93 ARG A N 1
ATOM 734 C CA . ARG A 1 93 ? 20.766 -3.152 0.739 1.00 56.69 93 ARG A CA 1
ATOM 735 C C . ARG A 1 93 ? 19.805 -2.180 0.075 1.00 56.69 93 ARG A C 1
ATOM 737 O O . ARG A 1 93 ? 20.025 -1.872 -1.082 1.00 56.69 93 ARG A O 1
ATOM 744 N N . PHE A 1 94 ? 18.790 -1.665 0.770 1.00 56.66 94 PHE A N 1
ATOM 745 C CA . PHE A 1 94 ? 17.857 -0.721 0.156 1.00 56.66 94 PHE A CA 1
ATOM 746 C C . PHE A 1 94 ? 18.586 0.563 -0.246 1.00 56.66 94 PHE A C 1
ATOM 748 O O . PHE A 1 94 ? 18.558 0.916 -1.415 1.00 56.66 94 PHE A O 1
ATOM 755 N N . THR A 1 95 ? 19.306 1.215 0.672 1.00 59.62 95 THR A N 1
ATOM 756 C CA . THR A 1 95 ? 20.029 2.474 0.408 1.00 59.62 95 THR A CA 1
ATOM 757 C C . THR A 1 95 ? 21.186 2.340 -0.580 1.00 59.62 95 THR A C 1
ATOM 759 O O . THR A 1 95 ? 21.357 3.223 -1.416 1.00 59.62 95 THR A O 1
ATOM 762 N N . ASP A 1 96 ? 21.944 1.245 -0.525 1.00 58.16 96 ASP A N 1
ATOM 763 C CA . ASP A 1 96 ? 23.028 0.962 -1.468 1.00 58.16 96 ASP A CA 1
ATOM 764 C C . ASP A 1 96 ? 22.447 0.749 -2.870 1.00 58.16 96 ASP A C 1
ATOM 766 O O . ASP A 1 96 ? 22.966 1.291 -3.831 1.00 58.16 96 ASP A O 1
ATOM 770 N N . ILE A 1 97 ? 21.288 0.096 -2.989 1.00 56.94 97 ILE A N 1
ATOM 771 C CA . ILE A 1 97 ? 20.552 -0.032 -4.253 1.00 56.94 97 ILE A CA 1
ATOM 772 C C . ILE A 1 97 ? 20.099 1.334 -4.823 1.00 56.94 97 ILE A C 1
ATOM 774 O O . ILE A 1 97 ? 20.102 1.503 -6.042 1.00 56.94 97 ILE A O 1
ATOM 778 N N . PHE A 1 98 ? 19.730 2.328 -3.995 1.00 57.06 98 PHE A N 1
ATOM 779 C CA . PHE A 1 98 ? 19.419 3.687 -4.499 1.00 57.06 98 PHE A CA 1
ATOM 780 C C . PHE A 1 98 ? 20.650 4.424 -5.011 1.00 57.06 98 PHE A C 1
ATOM 782 O O . PHE A 1 98 ? 20.539 5.217 -5.946 1.00 57.06 98 PHE A O 1
ATOM 789 N N . LEU A 1 99 ? 21.785 4.240 -4.337 1.00 58.44 99 LEU A N 1
ATOM 790 C CA . LEU A 1 99 ? 22.996 5.019 -4.578 1.00 58.44 99 LEU A CA 1
ATOM 791 C C . LEU A 1 99 ? 23.899 4.379 -5.635 1.00 58.44 99 LEU A C 1
ATOM 793 O O . LEU A 1 99 ? 24.591 5.101 -6.345 1.00 58.44 99 LEU A O 1
ATOM 797 N N . ASP A 1 100 ? 23.845 3.058 -5.792 1.00 57.81 100 ASP A N 1
ATOM 798 C CA . ASP A 1 100 ? 24.726 2.277 -6.662 1.00 57.81 100 ASP A CA 1
ATOM 799 C C . ASP A 1 100 ? 24.115 1.996 -8.046 1.00 57.81 100 ASP A C 1
ATOM 801 O O . ASP A 1 100 ? 24.390 0.986 -8.687 1.00 57.81 100 ASP A O 1
ATOM 805 N N . SER A 1 101 ? 23.278 2.908 -8.558 1.00 53.38 101 SER A N 1
ATOM 806 C CA . SER A 1 101 ? 22.649 2.760 -9.885 1.00 53.38 101 SER A CA 1
ATOM 807 C C . SER A 1 101 ? 23.632 2.807 -11.074 1.00 53.38 101 SER A C 1
ATOM 809 O O . SER A 1 101 ? 23.185 2.692 -12.224 1.00 53.38 101 SER A O 1
ATOM 811 N N . ASP A 1 102 ? 24.926 2.984 -10.779 1.00 53.41 102 ASP A N 1
ATOM 812 C CA . ASP A 1 102 ? 26.049 3.149 -11.708 1.00 53.41 102 ASP A CA 1
ATOM 813 C C . ASP A 1 102 ? 26.999 1.934 -11.764 1.00 53.41 102 ASP A C 1
ATOM 815 O O . ASP A 1 102 ? 27.846 1.897 -12.655 1.00 53.41 102 ASP A O 1
ATOM 819 N N . SER A 1 103 ? 26.887 0.935 -10.872 1.00 49.56 103 SER A N 1
ATOM 820 C CA . SER A 1 103 ? 27.800 -0.217 -10.892 1.00 49.56 103 SER A CA 1
ATOM 821 C C . SER A 1 103 ? 27.327 -1.343 -11.827 1.00 49.56 103 SER A C 1
ATOM 823 O O . SER A 1 103 ? 26.155 -1.713 -11.916 1.00 49.5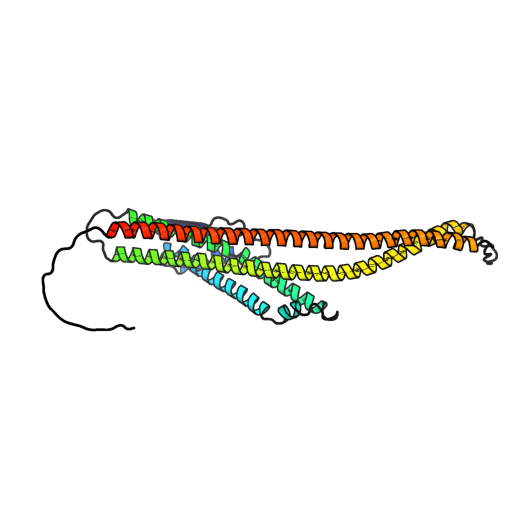6 103 SER A O 1
ATOM 825 N N . ASP A 1 104 ? 28.279 -1.843 -12.609 1.00 51.25 104 ASP A N 1
ATOM 826 C CA . ASP A 1 104 ? 28.089 -2.683 -13.786 1.00 51.25 104 ASP A CA 1
ATOM 827 C C . ASP A 1 104 ? 27.407 -4.050 -13.556 1.00 51.25 104 ASP A C 1
ATOM 829 O O . ASP A 1 104 ? 27.696 -4.785 -12.615 1.00 51.25 104 ASP A O 1
ATOM 833 N N . GLN A 1 105 ? 26.560 -4.390 -14.538 1.00 50.22 105 GLN A N 1
ATOM 834 C CA . GLN A 1 105 ? 26.101 -5.667 -15.137 1.00 50.22 105 GLN A CA 1
ATOM 835 C C . GLN A 1 105 ? 26.167 -7.048 -14.430 1.00 50.22 105 GLN A C 1
ATOM 837 O O . GLN A 1 105 ? 25.555 -7.977 -14.956 1.00 50.22 105 GLN A O 1
ATOM 842 N N . ALA A 1 106 ? 26.796 -7.257 -13.274 1.00 45.78 106 ALA A N 1
ATOM 843 C CA . ALA A 1 106 ? 26.922 -8.593 -12.665 1.00 45.78 106 ALA A CA 1
ATOM 844 C C . ALA A 1 106 ? 25.910 -8.894 -11.536 1.00 45.78 106 ALA A C 1
ATOM 846 O O . ALA A 1 106 ? 25.808 -10.039 -11.095 1.00 45.78 106 ALA A O 1
ATOM 847 N N . GLN A 1 107 ? 25.136 -7.904 -11.074 1.00 50.09 107 GLN A N 1
ATOM 848 C CA . GLN A 1 107 ? 24.253 -8.030 -9.898 1.00 50.09 107 GLN A CA 1
ATOM 849 C C . GLN A 1 107 ? 22.742 -7.949 -10.183 1.00 50.09 107 GLN A C 1
ATOM 851 O O . GLN A 1 107 ? 21.940 -7.978 -9.258 1.00 50.09 107 GLN A O 1
ATOM 856 N N . THR A 1 108 ? 22.297 -7.928 -11.440 1.00 52.09 108 THR A N 1
ATOM 857 C CA . THR A 1 108 ? 20.868 -7.765 -11.788 1.00 52.09 108 THR A CA 1
ATOM 858 C C . THR A 1 108 ? 19.971 -8.948 -11.391 1.00 52.09 108 THR A C 1
ATOM 860 O O . THR A 1 108 ? 18.792 -8.751 -11.096 1.00 52.09 108 THR A O 1
ATOM 863 N N . SER A 1 109 ? 20.496 -10.177 -11.320 1.00 50.03 109 SER A N 1
ATOM 864 C CA . SER A 1 109 ? 19.682 -11.376 -11.021 1.00 50.03 109 SER A CA 1
ATOM 865 C C . SER A 1 109 ? 19.431 -11.606 -9.523 1.00 50.03 109 SER A C 1
ATOM 867 O O . SER A 1 109 ? 18.357 -12.058 -9.136 1.00 50.03 109 SER A O 1
ATOM 869 N N . SER A 1 110 ? 20.392 -11.281 -8.654 1.00 50.12 110 SER A N 1
ATOM 870 C CA . SER A 1 110 ? 20.209 -11.379 -7.195 1.00 50.12 110 SER A CA 1
ATOM 871 C C . SER A 1 110 ? 19.434 -10.184 -6.629 1.00 50.12 110 SER A C 1
ATOM 873 O O . SER A 1 110 ? 18.709 -10.329 -5.645 1.00 50.12 110 SER A O 1
ATOM 875 N N . VAL A 1 111 ? 19.544 -9.021 -7.278 1.00 57.53 111 VAL A N 1
ATOM 876 C CA . VAL A 1 111 ? 18.829 -7.789 -6.918 1.00 57.53 111 VAL A CA 1
ATOM 877 C C . VAL A 1 111 ? 17.337 -7.877 -7.272 1.00 57.53 111 VAL A C 1
ATOM 879 O O . VAL A 1 111 ? 16.493 -7.513 -6.454 1.00 57.53 111 VAL A O 1
ATOM 882 N N . THR A 1 112 ? 16.979 -8.458 -8.424 1.00 57.75 112 THR A N 1
ATOM 883 C CA . THR A 1 112 ? 15.570 -8.670 -8.824 1.00 57.75 112 THR A CA 1
ATOM 884 C C . THR A 1 112 ? 14.807 -9.621 -7.900 1.00 57.75 112 THR A C 1
ATOM 886 O O . THR A 1 112 ? 13.644 -9.355 -7.588 1.00 57.75 112 THR A O 1
ATOM 889 N N . LEU A 1 113 ? 15.457 -10.675 -7.394 1.00 59.72 113 LEU A N 1
ATOM 890 C CA . LEU A 1 113 ? 14.850 -11.615 -6.442 1.00 59.72 113 LEU A CA 1
ATOM 891 C C . LEU A 1 113 ? 14.511 -10.933 -5.099 1.00 59.72 113 LEU A C 1
ATOM 893 O O . LEU A 1 113 ? 13.427 -11.132 -4.554 1.00 59.72 113 LEU A O 1
ATOM 897 N N . GLY A 1 114 ? 15.388 -10.044 -4.614 1.00 67.75 114 GLY A N 1
ATOM 898 C CA . GLY A 1 114 ? 15.159 -9.279 -3.383 1.00 67.75 114 GLY A CA 1
ATOM 899 C C . GLY A 1 114 ? 13.987 -8.293 -3.472 1.00 67.75 114 GLY A C 1
ATOM 900 O O . GLY A 1 114 ? 13.233 -8.145 -2.508 1.00 67.75 114 GLY A O 1
ATOM 901 N N . TYR A 1 115 ? 13.776 -7.657 -4.633 1.00 69.56 115 TYR A N 1
ATOM 902 C CA . TYR A 1 115 ? 12.628 -6.764 -4.840 1.00 69.56 115 TYR A CA 1
ATOM 903 C C . TYR A 1 115 ? 11.295 -7.496 -4.808 1.00 69.56 115 TYR A C 1
ATOM 905 O O . TYR A 1 115 ? 10.319 -6.954 -4.292 1.00 69.56 115 TYR A O 1
ATOM 913 N N . GLN A 1 116 ? 11.231 -8.704 -5.365 1.00 75.19 116 GLN A N 1
ATOM 914 C CA . GLN A 1 116 ? 9.993 -9.478 -5.396 1.00 75.19 116 GLN A CA 1
ATOM 915 C C . GLN A 1 116 ? 9.572 -9.903 -3.988 1.00 75.19 116 GLN A C 1
ATOM 917 O O . GLN A 1 116 ? 8.401 -9.749 -3.634 1.00 75.19 116 GLN A O 1
ATOM 922 N N . ASP A 1 117 ? 10.520 -10.344 -3.162 1.00 80.12 117 ASP A N 1
ATOM 923 C CA . ASP A 1 117 ? 10.257 -10.716 -1.769 1.00 80.12 117 ASP A CA 1
ATOM 924 C C . ASP A 1 117 ? 9.845 -9.511 -0.919 1.00 80.12 117 ASP A C 1
ATOM 926 O O . ASP A 1 117 ? 8.882 -9.579 -0.143 1.00 80.12 117 ASP A O 1
ATOM 930 N N . LEU A 1 118 ? 10.513 -8.373 -1.117 1.00 78.44 118 LEU A N 1
ATOM 931 C CA . LEU A 1 118 ? 10.139 -7.114 -0.487 1.00 78.44 118 LEU A CA 1
ATOM 932 C C . LEU A 1 118 ? 8.739 -6.672 -0.902 1.00 78.44 118 LEU A C 1
ATOM 934 O O . LEU A 1 118 ? 7.896 -6.397 -0.051 1.00 78.44 118 LEU A O 1
ATOM 938 N N . HIS A 1 119 ? 8.489 -6.589 -2.208 1.00 83.94 119 HIS A N 1
ATOM 939 C CA . HIS A 1 119 ? 7.211 -6.165 -2.756 1.00 83.94 119 HIS A CA 1
ATOM 940 C C . HIS A 1 119 ? 6.095 -7.064 -2.231 1.00 83.94 119 HIS A C 1
ATOM 942 O O . HIS A 1 119 ? 5.092 -6.564 -1.732 1.00 83.94 119 HIS A O 1
ATOM 948 N N . ARG A 1 120 ? 6.302 -8.384 -2.233 1.00 85.50 120 ARG A N 1
ATOM 949 C CA . ARG A 1 120 ? 5.362 -9.354 -1.666 1.00 85.50 120 ARG A CA 1
ATOM 950 C C . ARG A 1 120 ? 5.107 -9.105 -0.182 1.00 85.50 120 ARG A C 1
ATOM 952 O O . ARG A 1 120 ? 3.956 -9.154 0.244 1.00 85.50 120 ARG A O 1
ATOM 959 N N . THR A 1 121 ? 6.147 -8.817 0.596 1.00 84.12 121 THR A N 1
ATOM 960 C CA . THR A 1 121 ? 6.033 -8.529 2.034 1.00 84.12 121 THR A CA 1
ATOM 961 C C . THR A 1 121 ? 5.263 -7.233 2.286 1.00 84.12 121 THR A C 1
ATOM 963 O O . THR A 1 121 ? 4.329 -7.222 3.088 1.00 84.12 121 THR A O 1
ATOM 966 N N . ILE A 1 122 ? 5.589 -6.158 1.563 1.00 84.94 122 ILE A N 1
ATOM 967 C CA . ILE A 1 122 ? 4.895 -4.868 1.665 1.00 84.94 122 ILE A CA 1
ATOM 968 C C . ILE A 1 122 ? 3.441 -5.010 1.227 1.00 84.94 122 ILE A C 1
ATOM 970 O O . ILE A 1 122 ? 2.559 -4.539 1.934 1.00 84.94 122 ILE A O 1
ATOM 974 N N . VAL A 1 123 ? 3.164 -5.691 0.113 1.00 87.25 123 VAL A N 1
ATOM 975 C CA . VAL A 1 123 ? 1.796 -5.962 -0.350 1.00 87.25 123 VAL A CA 1
ATOM 976 C C . VAL A 1 123 ? 1.033 -6.781 0.688 1.00 87.25 123 VAL A C 1
ATOM 978 O O . VAL A 1 123 ? -0.120 -6.471 0.977 1.00 87.25 123 VAL A O 1
ATOM 981 N N . ASN A 1 124 ? 1.658 -7.783 1.308 1.00 84.69 124 ASN A N 1
ATOM 982 C CA . ASN A 1 124 ? 1.019 -8.555 2.370 1.00 84.69 124 ASN A CA 1
ATOM 983 C C . ASN A 1 124 ? 0.648 -7.654 3.560 1.00 84.69 124 ASN A C 1
ATOM 985 O O . ASN A 1 124 ? -0.513 -7.603 3.946 1.00 84.69 124 ASN A O 1
ATOM 989 N N . TYR A 1 125 ? 1.575 -6.851 4.087 1.00 83.25 125 TYR A N 1
ATOM 990 C CA . TYR A 1 125 ? 1.243 -5.922 5.171 1.00 83.25 125 TYR A CA 1
ATOM 991 C C . TYR A 1 125 ? 0.248 -4.836 4.754 1.00 83.25 125 TYR A C 1
ATOM 993 O O . TYR A 1 125 ? -0.636 -4.506 5.537 1.00 83.25 125 TYR A O 1
ATOM 1001 N N . HIS A 1 126 ? 0.327 -4.320 3.528 1.00 86.44 126 HIS A N 1
ATOM 1002 C CA . HIS A 1 126 ? -0.623 -3.343 3.005 1.00 86.44 126 HIS A CA 1
ATOM 1003 C C . HIS A 1 126 ? -2.025 -3.948 2.917 1.00 86.44 126 HIS A C 1
ATOM 1005 O O . HIS A 1 126 ? -2.980 -3.339 3.381 1.00 86.44 126 HIS A O 1
ATOM 1011 N N . THR A 1 127 ? -2.166 -5.169 2.394 1.00 80.69 127 THR A N 1
ATOM 1012 C CA . THR A 1 127 ? -3.461 -5.866 2.329 1.00 80.69 127 THR A CA 1
ATOM 1013 C C . THR A 1 127 ? -3.998 -6.198 3.716 1.00 80.69 127 THR A C 1
ATOM 1015 O O . THR A 1 127 ? -5.190 -6.005 3.949 1.00 80.69 127 THR A O 1
ATOM 1018 N N . ILE A 1 128 ? -3.143 -6.612 4.657 1.00 77.69 128 ILE A N 1
ATOM 1019 C CA . ILE A 1 128 ? -3.521 -6.791 6.062 1.00 77.69 128 ILE A CA 1
ATOM 1020 C C . ILE A 1 128 ? -4.003 -5.452 6.621 1.00 77.69 128 ILE A C 1
ATOM 1022 O O . ILE A 1 128 ? -5.141 -5.356 7.051 1.00 77.69 128 ILE A O 1
ATOM 1026 N N . LEU A 1 129 ? -3.223 -4.374 6.582 1.00 79.62 129 LEU A N 1
ATOM 1027 C CA . LEU A 1 129 ? -3.645 -3.092 7.150 1.00 79.62 129 LEU A CA 1
ATOM 1028 C C . LEU A 1 129 ? -4.903 -2.552 6.458 1.00 79.62 129 LEU A C 1
ATOM 1030 O O . LEU A 1 129 ? -5.818 -2.107 7.146 1.00 79.62 129 LEU A O 1
ATOM 1034 N N . ALA A 1 130 ? -4.995 -2.629 5.133 1.00 79.75 130 ALA A N 1
ATOM 1035 C CA . ALA A 1 130 ? -6.122 -2.127 4.356 1.00 79.75 130 ALA A CA 1
ATOM 1036 C C . ALA A 1 130 ? -7.416 -2.911 4.630 1.00 79.75 130 ALA A C 1
ATOM 1038 O O . ALA A 1 130 ? -8.435 -2.286 4.943 1.00 79.75 130 ALA A O 1
ATOM 1039 N N . ASN A 1 131 ? -7.352 -4.247 4.589 1.00 74.56 131 ASN A N 1
ATOM 1040 C CA . ASN A 1 131 ? -8.515 -5.145 4.560 1.00 74.56 131 ASN A CA 1
ATOM 1041 C C . ASN A 1 131 ? -8.756 -5.929 5.865 1.00 74.56 131 ASN A C 1
ATOM 1043 O O . ASN A 1 131 ? -9.741 -6.662 5.962 1.00 74.56 131 ASN A O 1
ATOM 1047 N N . SER A 1 132 ? -7.887 -5.802 6.872 1.00 74.12 132 SER A N 1
ATOM 1048 C CA . SER A 1 132 ? -8.106 -6.375 8.210 1.00 74.12 132 SER A CA 1
ATOM 1049 C C . SER A 1 132 ? -9.255 -5.680 8.950 1.00 74.12 132 SER A C 1
ATOM 1051 O O . SER A 1 132 ? -10.017 -4.879 8.410 1.00 74.12 132 SER A O 1
ATOM 1053 N N . TYR A 1 133 ? -9.358 -5.958 10.245 1.00 78.31 133 TYR A N 1
ATOM 1054 C CA . TYR A 1 133 ? -10.300 -5.363 11.177 1.00 78.31 133 TYR A CA 1
ATOM 1055 C C . TYR A 1 133 ? -10.015 -3.890 11.501 1.00 78.31 133 TYR A C 1
ATOM 1057 O O . TYR A 1 133 ? -10.784 -3.301 12.242 1.00 78.31 133 TYR A O 1
ATOM 1065 N N . GLY A 1 134 ? -8.990 -3.248 10.929 1.00 79.69 134 GLY A N 1
ATOM 1066 C CA . GLY A 1 134 ? -8.712 -1.831 11.179 1.00 79.69 134 GLY A CA 1
ATOM 1067 C C . GLY A 1 134 ? -9.852 -0.854 10.821 1.00 79.69 134 GLY A C 1
ATOM 1068 O O . GLY A 1 134 ? -10.200 -0.049 11.683 1.00 79.69 134 GLY A O 1
ATOM 1069 N N . PRO A 1 135 ? -10.501 -0.903 9.633 1.00 79.69 135 PRO A N 1
ATOM 1070 C CA . PRO A 1 135 ? -11.617 0.000 9.327 1.00 79.69 135 PRO A CA 1
ATOM 1071 C C . PRO A 1 135 ? -12.838 -0.335 10.184 1.00 79.69 135 PRO A C 1
ATOM 1073 O O . PRO A 1 135 ? -13.572 0.553 10.610 1.00 79.69 135 PRO A O 1
ATOM 1076 N N . PHE A 1 136 ? -13.027 -1.629 10.456 1.00 84.25 136 PHE A N 1
ATOM 1077 C CA . PHE A 1 136 ? -14.048 -2.124 11.364 1.00 84.25 136 PHE A CA 1
ATOM 1078 C C . PHE A 1 136 ? -13.843 -1.593 12.787 1.00 84.25 136 PHE A C 1
ATOM 1080 O O . PHE A 1 136 ? -14.801 -1.127 13.387 1.00 84.25 136 PHE A O 1
ATOM 1087 N N . LEU A 1 137 ? -12.614 -1.597 13.305 1.00 83.75 137 LEU A N 1
ATOM 1088 C CA . LEU A 1 137 ? -12.260 -1.069 14.619 1.00 83.75 137 LEU A CA 1
ATOM 1089 C C . LEU A 1 137 ? -12.479 0.435 14.695 1.00 83.75 137 LEU A C 1
ATOM 1091 O O . LEU A 1 137 ? -13.054 0.904 15.670 1.00 83.75 137 LEU A O 1
ATOM 1095 N N . THR A 1 138 ? -12.095 1.193 13.665 1.00 83.00 138 THR A N 1
ATOM 1096 C CA . THR A 1 138 ? -12.395 2.630 13.614 1.00 83.00 138 THR A CA 1
ATOM 1097 C C . THR A 1 138 ? -13.904 2.872 13.662 1.00 83.00 138 THR A C 1
ATOM 1099 O O . THR A 1 138 ? -14.372 3.673 14.467 1.00 83.00 138 THR A O 1
ATOM 1102 N N . ALA A 1 139 ? -14.686 2.140 12.861 1.00 82.50 139 ALA A N 1
ATOM 1103 C CA . ALA A 1 139 ? -16.143 2.238 12.887 1.00 82.50 139 ALA A CA 1
ATOM 1104 C C . ALA A 1 139 ? -16.731 1.792 14.237 1.00 82.50 139 ALA A C 1
ATOM 1106 O O . ALA A 1 139 ? -17.659 2.418 14.740 1.00 82.50 139 ALA A O 1
ATOM 1107 N N . PHE A 1 140 ? -16.181 0.744 14.852 1.00 85.06 140 PHE A N 1
ATOM 1108 C CA . PHE A 1 140 ? -16.640 0.231 16.137 1.00 85.06 140 PHE A CA 1
ATOM 1109 C C . PHE A 1 140 ? -16.357 1.210 17.277 1.00 85.06 140 PHE A C 1
ATOM 1111 O O . PHE A 1 140 ? -17.261 1.489 18.062 1.00 85.06 140 PHE A O 1
ATOM 1118 N N . GLY A 1 141 ? -15.164 1.807 17.311 1.00 83.19 141 GLY A N 1
ATOM 1119 C CA . GLY A 1 141 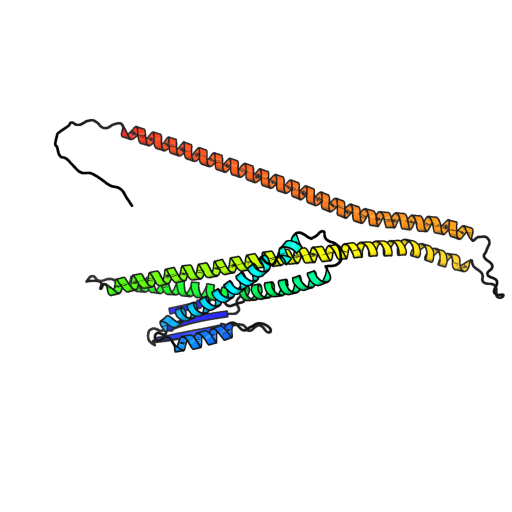? -14.802 2.858 18.261 1.00 83.19 141 GLY A CA 1
ATOM 1120 C C . GLY A 1 141 ? -15.695 4.095 18.127 1.00 83.19 141 GLY A C 1
ATOM 1121 O O . GLY A 1 141 ? -16.187 4.607 19.130 1.00 83.19 141 GLY A O 1
ATOM 1122 N N . LEU A 1 142 ? -16.002 4.526 16.896 1.00 82.06 142 LEU A N 1
ATOM 1123 C CA . LEU A 1 142 ? -16.940 5.630 16.641 1.00 82.06 142 LEU A CA 1
ATOM 1124 C C . LEU A 1 142 ? -18.367 5.309 17.113 1.00 82.06 142 LEU A C 1
ATOM 1126 O O . LEU A 1 142 ? -19.034 6.159 17.708 1.00 82.06 142 LEU A O 1
ATOM 1130 N N . SER A 1 143 ? -18.838 4.083 16.886 1.00 83.25 143 SER A N 1
ATOM 1131 C CA . SER A 1 143 ? -20.167 3.649 17.327 1.00 83.25 143 SER A CA 1
ATOM 1132 C C . SER A 1 143 ? -20.255 3.478 18.842 1.00 83.25 143 SER A C 1
ATOM 1134 O O . SER A 1 143 ? -21.278 3.832 19.427 1.00 83.25 143 SER A O 1
ATOM 1136 N N . LEU A 1 144 ? -19.187 3.007 19.492 1.00 81.12 144 LEU A N 1
ATOM 1137 C CA . LEU A 1 144 ? -19.061 2.990 20.950 1.00 81.12 144 LEU A CA 1
ATOM 1138 C C . LEU A 1 144 ? -19.091 4.414 21.511 1.00 81.12 144 LEU A C 1
ATOM 1140 O O . LEU A 1 144 ? -19.908 4.694 22.381 1.00 81.12 144 LEU A O 1
ATOM 1144 N N . ARG A 1 145 ? -18.311 5.341 20.938 1.00 79.56 145 ARG A N 1
ATOM 1145 C CA . ARG A 1 145 ? -18.324 6.768 21.302 1.00 79.56 145 ARG A CA 1
ATOM 1146 C C . ARG A 1 145 ? -19.731 7.363 21.218 1.00 79.56 145 ARG A C 1
ATOM 1148 O O . ARG A 1 145 ? -20.187 7.990 22.170 1.00 79.56 145 ARG A O 1
ATOM 1155 N N . SER A 1 146 ? -20.426 7.158 20.096 1.00 81.31 146 SER A N 1
ATOM 1156 C CA . SER A 1 146 ? -21.792 7.665 19.897 1.00 81.31 146 SER A CA 1
ATOM 1157 C C . SER A 1 146 ? -22.791 7.064 20.886 1.00 81.31 146 SER A C 1
ATOM 1159 O O . SER A 1 146 ? -23.743 7.725 21.297 1.00 81.31 146 SER A O 1
ATOM 1161 N N . ALA A 1 147 ? -22.604 5.804 21.265 1.00 77.56 147 ALA A N 1
ATOM 1162 C CA . ALA A 1 147 ? -23.471 5.157 22.227 1.00 77.56 147 ALA A CA 1
ATOM 1163 C C . ALA A 1 147 ? -23.193 5.658 23.658 1.00 77.56 147 ALA A C 1
ATOM 1165 O O . ALA A 1 147 ? -24.146 5.933 24.385 1.00 77.56 147 ALA A O 1
ATOM 1166 N N . CYS A 1 148 ? -21.928 5.862 24.040 1.00 75.88 148 CYS A N 1
ATOM 1167 C CA . CYS A 1 148 ? -21.569 6.433 25.340 1.00 75.88 148 CYS A CA 1
ATOM 1168 C C . CYS A 1 148 ? -22.096 7.861 25.520 1.00 75.88 148 CYS A C 1
ATOM 1170 O O . CYS A 1 148 ? -22.658 8.168 26.567 1.00 75.88 148 CYS A O 1
ATOM 1172 N N . SER A 1 149 ? -21.995 8.717 24.496 1.00 74.38 149 SER A N 1
ATOM 1173 C CA . SER A 1 149 ? -22.520 10.087 24.586 1.00 74.38 149 SER A CA 1
ATOM 1174 C C . SER A 1 149 ? -24.046 10.127 24.732 1.00 74.38 149 SER A C 1
ATOM 1176 O O . SER A 1 149 ? -24.583 10.987 25.428 1.00 74.38 149 SER A O 1
ATOM 1178 N N . LYS A 1 150 ? -24.764 9.163 24.136 1.00 76.19 150 LYS A N 1
ATOM 1179 C CA . LYS A 1 150 ? -26.215 9.004 24.336 1.00 76.19 150 LYS A CA 1
ATOM 1180 C C . LYS A 1 150 ? -26.569 8.570 25.757 1.00 76.19 150 LYS A C 1
ATOM 1182 O O . LYS A 1 150 ? -27.592 9.014 26.269 1.00 76.19 150 LYS A O 1
ATOM 1187 N N . LEU A 1 151 ? -25.750 7.725 26.389 1.00 69.81 151 LEU A N 1
ATOM 1188 C CA . LEU A 1 151 ? -25.939 7.382 27.802 1.00 69.81 151 LEU A CA 1
ATOM 1189 C C . LEU A 1 151 ? -25.712 8.597 28.706 1.00 69.81 151 LEU A C 1
ATOM 1191 O O . LEU A 1 151 ? -26.523 8.827 29.597 1.00 69.81 151 LEU A O 1
ATOM 1195 N N . GLU A 1 152 ? -24.680 9.408 28.448 1.00 69.62 152 GLU A N 1
ATOM 1196 C CA . GLU A 1 152 ? -24.433 10.641 29.214 1.00 69.62 152 GLU A CA 1
ATOM 1197 C C . GLU A 1 152 ? -25.628 11.603 29.121 1.00 69.62 152 GLU A C 1
ATOM 1199 O O . GLU A 1 152 ? -26.115 12.088 30.142 1.00 69.62 152 GLU A O 1
ATOM 1204 N N . GLN A 1 153 ? -26.173 11.815 27.917 1.00 69.88 153 GLN A N 1
ATOM 1205 C CA . GLN A 1 153 ? -27.356 12.663 27.718 1.00 69.88 153 GLN A CA 1
ATOM 1206 C C . GLN A 1 153 ? -28.600 12.147 28.457 1.00 69.88 153 GLN A C 1
ATOM 1208 O O . GLN A 1 153 ? -29.373 12.945 28.987 1.00 69.88 153 GLN A O 1
ATOM 1213 N N . GLN A 1 154 ? -28.802 10.828 28.511 1.00 67.06 154 GLN A N 1
ATOM 1214 C CA . GLN A 1 154 ? -29.939 10.230 29.217 1.00 67.06 154 GLN A CA 1
ATOM 1215 C C . GLN A 1 154 ? -29.795 10.319 30.739 1.00 67.06 154 GLN A C 1
ATOM 1217 O O . GLN A 1 154 ? -30.776 10.625 31.414 1.00 67.06 154 GLN A O 1
ATOM 1222 N N . SER A 1 155 ? -28.588 10.126 31.274 1.00 61.34 155 SER A N 1
ATOM 1223 C CA . SER A 1 155 ? -28.319 10.282 32.708 1.00 61.34 155 SER A CA 1
ATOM 1224 C C . SER A 1 155 ? -28.477 11.732 33.184 1.00 61.34 155 SER A C 1
ATOM 1226 O O . SER A 1 155 ? -28.907 11.954 34.312 1.00 61.34 155 SER A O 1
ATOM 1228 N N . PHE A 1 156 ? -28.199 12.723 32.328 1.00 57.19 156 PHE A N 1
ATOM 1229 C CA . PHE A 1 156 ? -28.367 14.147 32.657 1.00 57.19 156 PHE A CA 1
ATOM 1230 C C . PHE A 1 156 ? -29.822 14.645 32.601 1.00 57.19 156 PHE A C 1
ATOM 1232 O O . PHE A 1 156 ? -30.161 15.603 33.289 1.00 57.19 156 PHE A O 1
ATOM 1239 N N . SER A 1 157 ? -30.701 14.011 31.817 1.00 53.53 157 SER A N 1
ATOM 1240 C CA . SER A 1 157 ? -32.098 14.454 31.657 1.00 53.53 157 SER A CA 1
ATOM 1241 C C . SER A 1 157 ? -33.045 13.987 32.776 1.00 53.53 157 SER A C 1
ATOM 1243 O O . SER A 1 157 ? -34.192 14.428 32.809 1.00 53.53 157 SER A O 1
ATOM 1245 N N . GLY A 1 158 ? -32.610 13.087 33.664 1.00 52.59 158 GLY A N 1
ATOM 1246 C CA . GLY A 1 158 ? -33.442 12.506 34.729 1.00 52.59 158 GLY A CA 1
ATOM 1247 C C . GLY A 1 158 ? -33.390 13.223 36.085 1.00 52.59 158 GLY A C 1
ATOM 1248 O O . GLY A 1 158 ? -34.004 12.743 37.032 1.00 52.59 158 GLY A O 1
ATOM 1249 N N . GLY A 1 159 ? -32.650 14.330 36.211 1.00 50.75 159 GLY A N 1
ATOM 1250 C CA . GLY A 1 159 ? -32.410 15.008 37.489 1.00 50.75 159 GLY A CA 1
ATOM 1251 C C . GLY A 1 159 ? -33.135 16.345 37.626 1.00 50.75 159 GLY A C 1
ATOM 1252 O O . GLY A 1 159 ? -32.518 17.387 37.431 1.00 50.75 159 GLY A O 1
ATOM 1253 N N . VAL A 1 160 ? -34.414 16.318 38.008 1.00 49.56 160 VAL A N 1
ATOM 1254 C CA . VAL A 1 160 ? -35.095 17.444 38.674 1.00 49.56 160 VAL A CA 1
ATOM 1255 C C . VAL A 1 160 ? -35.988 16.864 39.773 1.00 49.56 160 VAL A C 1
ATOM 1257 O O . VAL A 1 160 ? -37.092 16.418 39.486 1.00 49.56 160 VAL A O 1
ATOM 1260 N N . ASP A 1 161 ? -35.491 16.808 41.010 1.00 45.97 161 ASP A N 1
ATOM 1261 C CA . ASP A 1 161 ? -36.030 17.644 42.090 1.00 45.97 161 ASP A CA 1
ATOM 1262 C C . ASP A 1 161 ? -35.058 17.681 43.283 1.00 45.97 161 AS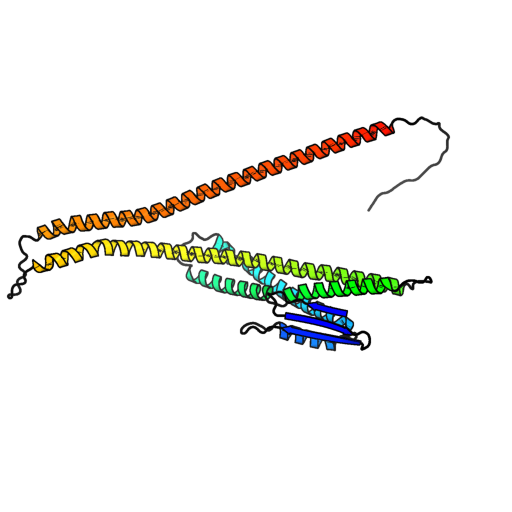P A C 1
ATOM 1264 O O . ASP A 1 161 ? -34.314 16.731 43.534 1.00 45.97 161 ASP A O 1
ATOM 1268 N N . GLY A 1 162 ? -34.988 18.827 43.956 1.00 57.59 162 GLY A N 1
ATOM 1269 C CA . GLY A 1 162 ? -33.943 19.154 44.923 1.00 57.59 162 GLY A CA 1
ATOM 1270 C C . GLY A 1 162 ? -34.027 18.389 46.247 1.00 57.59 162 GLY A C 1
ATOM 1271 O O . GLY A 1 162 ? -34.938 18.610 47.031 1.00 57.59 162 GLY A O 1
ATOM 1272 N N . SER A 1 163 ? -33.005 17.583 46.535 1.00 49.94 163 SER A N 1
ATOM 1273 C CA . SER A 1 163 ? -32.478 17.300 47.881 1.00 49.94 163 SER A CA 1
ATOM 1274 C C . SER A 1 163 ? -31.210 16.457 47.727 1.00 49.94 163 SER A C 1
ATOM 1276 O O . SER A 1 163 ? -31.258 15.451 47.026 1.00 49.94 163 SER A O 1
ATOM 1278 N N . ASP A 1 164 ? -30.100 16.883 48.334 1.00 52.53 164 ASP A N 1
ATOM 1279 C CA . ASP A 1 164 ? -28.858 16.123 48.553 1.00 52.53 164 ASP A CA 1
ATOM 1280 C C . ASP A 1 164 ? -28.488 15.102 47.463 1.00 52.53 164 ASP A C 1
ATOM 1282 O O . ASP A 1 164 ? -28.706 13.900 47.600 1.00 52.53 164 ASP A O 1
ATOM 1286 N N . THR A 1 165 ? -27.877 15.569 46.369 1.00 51.03 165 THR A N 1
ATOM 1287 C CA . THR A 1 165 ? -27.267 14.660 45.388 1.00 51.03 165 THR A CA 1
ATOM 1288 C C . THR A 1 165 ? -26.133 13.872 46.059 1.00 51.03 165 THR A C 1
ATOM 1290 O O . THR A 1 165 ? -25.146 14.494 46.466 1.00 51.03 165 THR A O 1
ATOM 1293 N N . PRO A 1 166 ? -26.226 12.535 46.172 1.00 55.06 166 PRO A N 1
ATOM 1294 C CA . PRO A 1 166 ? -25.203 11.726 46.824 1.00 55.06 166 PRO A CA 1
ATOM 1295 C C . PRO A 1 166 ? -23.892 11.764 46.024 1.00 55.06 166 PRO A C 1
ATOM 1297 O O . PRO A 1 166 ? -23.905 11.716 44.792 1.00 55.06 166 PRO A O 1
ATOM 1300 N N . GLU A 1 167 ? -22.746 11.808 46.714 1.00 53.78 167 GLU A N 1
ATOM 1301 C CA . GLU A 1 167 ? -21.395 11.803 46.115 1.00 53.78 167 GLU A CA 1
ATOM 1302 C C . GLU A 1 167 ? -21.199 10.691 45.064 1.00 53.78 167 GLU A C 1
ATOM 1304 O O . GLU A 1 167 ? -20.487 10.890 44.077 1.00 53.78 167 GLU A O 1
ATOM 1309 N N . CYS A 1 168 ? -21.901 9.560 45.210 1.00 50.41 168 CYS A N 1
ATOM 1310 C CA . CYS A 1 168 ? -21.900 8.442 44.263 1.00 50.41 168 CYS A CA 1
ATOM 1311 C C . CYS A 1 168 ? -22.357 8.835 42.844 1.00 50.41 168 CYS A C 1
ATOM 1313 O O . CYS A 1 168 ? -21.763 8.389 41.866 1.00 50.41 168 CYS A O 1
ATOM 1315 N N . GLN A 1 169 ? -23.344 9.727 42.704 1.00 55.16 169 GLN A N 1
ATOM 1316 C CA . GLN A 1 169 ? -23.873 10.141 41.396 1.00 55.16 169 GLN A CA 1
ATOM 1317 C C . GLN A 1 169 ? -22.909 11.090 40.657 1.00 55.16 169 GLN A C 1
ATOM 1319 O O . GLN A 1 169 ? -22.861 11.126 39.426 1.00 55.16 169 GLN A O 1
ATOM 1324 N N . ARG A 1 170 ? -22.079 11.826 41.411 1.00 51.88 170 ARG A N 1
ATOM 1325 C CA . ARG A 1 170 ? -21.008 12.678 40.874 1.00 51.88 170 ARG A CA 1
ATOM 1326 C C . ARG A 1 170 ? -19.795 11.846 40.442 1.00 51.88 170 ARG A C 1
ATOM 1328 O O . ARG A 1 170 ? -19.192 12.161 39.416 1.00 51.88 170 ARG A O 1
ATOM 1335 N N . TYR A 1 171 ? -19.487 10.765 41.164 1.00 51.41 171 TYR A N 1
ATOM 1336 C CA . TYR A 1 171 ? -18.402 9.828 40.840 1.00 51.41 171 TYR A CA 1
ATOM 1337 C C . TYR A 1 171 ? -18.661 9.064 39.525 1.00 51.41 171 TYR A C 1
ATOM 1339 O O . TYR A 1 171 ? -17.786 9.031 38.656 1.00 51.41 171 TYR A O 1
ATOM 1347 N N . ASP A 1 172 ? -19.892 8.580 39.309 1.00 58.78 172 ASP A N 1
ATOM 1348 C CA . ASP A 1 172 ? -20.305 7.912 38.059 1.00 58.78 172 ASP A CA 1
ATOM 1349 C C . ASP A 1 172 ? -20.221 8.840 36.830 1.00 58.78 172 ASP A C 1
ATOM 1351 O O . ASP A 1 172 ? -19.847 8.423 35.727 1.00 58.78 172 ASP A O 1
ATOM 1355 N N . SER A 1 173 ? -20.506 10.136 37.010 1.00 62.00 173 SER A N 1
ATOM 1356 C CA . SER A 1 173 ? -20.405 11.132 35.932 1.00 62.00 173 SER A CA 1
ATOM 1357 C C . SER A 1 173 ? -18.956 11.437 35.520 1.00 62.00 173 SER A C 1
ATOM 1359 O O . SER A 1 173 ? -18.681 11.709 34.352 1.00 62.00 173 SER A O 1
ATOM 1361 N N . PHE A 1 174 ? -18.007 11.355 36.457 1.00 66.88 174 PHE A N 1
ATOM 1362 C CA . PHE A 1 174 ? -16.591 11.593 36.175 1.00 66.88 174 PHE A CA 1
ATOM 1363 C C . PHE A 1 174 ? -15.947 10.388 35.479 1.00 66.88 174 PHE A C 1
ATOM 1365 O O . PHE A 1 174 ? -15.259 10.545 34.468 1.00 66.88 174 PHE A O 1
ATOM 1372 N N . GLN A 1 175 ? -16.221 9.175 35.968 1.00 69.50 175 GLN A N 1
ATOM 1373 C CA . GLN A 1 175 ? -15.644 7.950 35.415 1.00 69.50 175 GLN A CA 1
ATOM 1374 C C . GLN A 1 175 ? -16.157 7.652 33.997 1.00 69.50 175 GLN A C 1
ATOM 1376 O O . GLN A 1 175 ? -15.383 7.243 33.128 1.00 69.50 175 GLN A O 1
ATOM 1381 N N . SER A 1 176 ? -17.436 7.927 33.723 1.00 66.44 176 SER A N 1
ATOM 1382 C CA . SER A 1 176 ? -18.007 7.814 32.374 1.00 66.44 176 SER A CA 1
ATOM 1383 C C . SER A 1 176 ? -17.382 8.806 31.389 1.00 66.44 176 SER A C 1
ATOM 1385 O O . SER A 1 176 ? -17.013 8.406 30.284 1.00 66.44 176 SER A O 1
ATOM 1387 N N . ARG A 1 177 ? -17.160 10.065 31.792 1.00 68.44 177 ARG A N 1
ATOM 1388 C CA . ARG A 1 177 ? -16.438 11.055 30.970 1.00 68.44 177 ARG A CA 1
ATOM 1389 C C . ARG A 1 177 ? -15.007 10.634 30.668 1.00 68.44 177 ARG A C 1
ATOM 1391 O O . ARG A 1 177 ? -14.578 10.703 29.520 1.00 68.44 177 ARG A O 1
ATOM 1398 N N . GLN A 1 178 ? -14.281 10.139 31.666 1.00 76.12 178 GLN A N 1
ATOM 1399 C CA . GLN A 1 178 ? -12.909 9.672 31.471 1.00 76.12 178 GLN A CA 1
ATOM 1400 C C . GLN A 1 178 ? -12.844 8.436 30.553 1.00 76.12 178 GLN A C 1
ATOM 1402 O O . GLN A 1 178 ? -11.943 8.321 29.719 1.00 76.12 178 GLN A O 1
ATOM 1407 N N . CYS A 1 179 ? -13.828 7.536 30.636 1.00 74.12 179 CYS A N 1
ATOM 1408 C CA . CYS A 1 179 ? -13.965 6.402 29.718 1.00 74.12 179 CYS A CA 1
ATOM 1409 C C . CYS A 1 179 ? -14.221 6.854 28.267 1.00 74.12 179 CYS A C 1
ATOM 1411 O O . CYS A 1 179 ? -13.632 6.315 27.331 1.00 74.12 179 CYS A O 1
ATOM 1413 N N . ILE A 1 180 ? -15.049 7.882 28.068 1.00 75.19 180 ILE A N 1
ATOM 1414 C CA . ILE A 1 180 ? -15.330 8.433 26.736 1.00 75.19 180 ILE A CA 1
ATOM 1415 C C . ILE A 1 180 ? -14.079 9.075 26.132 1.00 75.19 180 ILE A C 1
ATOM 1417 O O . ILE A 1 180 ? -13.717 8.746 25.003 1.00 75.19 180 ILE A O 1
ATOM 1421 N N . GLU A 1 181 ? -13.396 9.944 26.877 1.00 81.25 181 GLU A N 1
ATOM 1422 C CA . GLU A 1 181 ? -12.192 10.637 26.397 1.00 81.25 181 GLU A CA 1
ATOM 1423 C C . GLU A 1 181 ? -11.069 9.656 26.036 1.00 81.25 181 GLU A C 1
ATOM 1425 O O . GLU A 1 181 ? -10.440 9.765 24.981 1.00 81.25 181 GLU A O 1
ATOM 1430 N N . THR A 1 182 ? -10.862 8.627 26.862 1.00 83.56 182 THR A N 1
ATOM 1431 C CA . THR A 1 182 ? -9.863 7.585 26.578 1.00 83.56 182 THR A CA 1
ATOM 1432 C C . THR A 1 182 ? -10.211 6.771 25.331 1.00 83.56 182 THR A C 1
ATOM 1434 O O . THR A 1 182 ? -9.323 6.488 24.524 1.00 83.56 182 THR A O 1
ATOM 1437 N N . LEU A 1 183 ? -11.487 6.439 25.114 1.00 79.44 183 LEU A N 1
ATOM 1438 C CA . LEU A 1 183 ? -11.935 5.737 23.909 1.00 79.44 183 LEU A CA 1
ATOM 1439 C C . LEU A 1 183 ? -11.748 6.589 22.642 1.00 79.44 183 LEU A C 1
ATOM 1441 O O . LEU A 1 183 ? -11.318 6.069 21.609 1.00 79.44 183 LEU A O 1
ATOM 1445 N N . ILE A 1 184 ? -12.037 7.893 22.720 1.00 81.06 184 ILE A N 1
ATOM 1446 C CA . ILE A 1 184 ? -11.844 8.839 21.611 1.00 81.06 184 ILE A CA 1
ATOM 1447 C C . ILE A 1 184 ? -10.371 8.881 21.223 1.00 81.06 184 ILE A C 1
ATOM 1449 O O . ILE A 1 184 ? -10.041 8.560 20.077 1.00 81.06 184 ILE A O 1
ATOM 1453 N N . ALA A 1 185 ? -9.495 9.175 22.187 1.00 85.50 185 ALA A N 1
ATOM 1454 C CA . ALA A 1 185 ? -8.058 9.274 21.962 1.00 85.50 185 ALA A CA 1
ATOM 1455 C C . ALA A 1 185 ? -7.480 7.983 21.356 1.00 85.50 185 ALA A C 1
ATOM 1457 O O . ALA A 1 185 ? -6.690 8.032 20.412 1.00 85.50 185 ALA A O 1
ATOM 1458 N N . ARG A 1 186 ? -7.925 6.817 21.842 1.00 84.06 186 ARG A N 1
ATOM 1459 C CA . ARG A 1 186 ? -7.527 5.501 21.317 1.00 84.06 186 ARG A CA 1
ATOM 1460 C C . ARG A 1 186 ? -7.983 5.286 19.875 1.00 84.06 186 ARG A C 1
ATOM 1462 O O . ARG A 1 186 ? -7.176 4.904 19.028 1.00 84.06 186 ARG A O 1
ATOM 1469 N N . SER A 1 187 ? -9.249 5.572 19.566 1.00 81.00 187 SER A N 1
ATOM 1470 C CA . SER A 1 187 ? -9.794 5.411 18.210 1.00 81.00 187 SER A CA 1
ATOM 1471 C C . SER A 1 187 ? -9.099 6.313 17.178 1.00 81.00 187 SER A C 1
ATOM 1473 O O . SER A 1 187 ? -8.785 5.868 16.069 1.00 81.00 187 SER A O 1
ATOM 1475 N N . GLU A 1 188 ? -8.790 7.555 17.560 1.00 84.69 188 GLU A N 1
ATOM 1476 C CA . GLU A 1 188 ? -8.093 8.528 16.717 1.00 84.69 188 GLU A CA 1
ATOM 1477 C C . GLU A 1 188 ? -6.632 8.136 16.504 1.00 84.69 188 GLU A C 1
ATOM 1479 O O . GLU A 1 188 ? -6.151 8.141 15.367 1.00 84.69 188 GLU A O 1
ATOM 1484 N N . TYR A 1 189 ? -5.943 7.715 17.57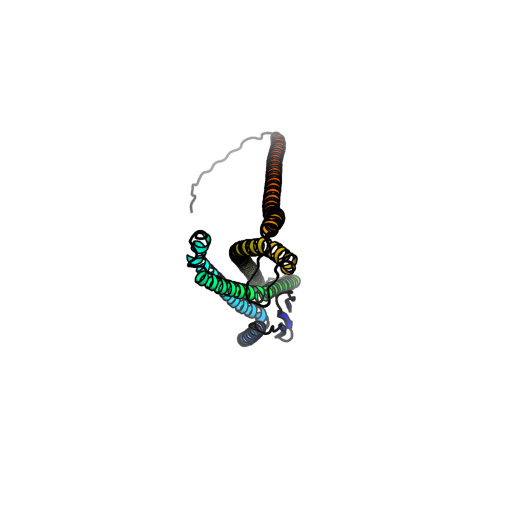0 1.00 85.50 189 TYR A N 1
ATOM 1485 C CA . TYR A 1 189 ? -4.583 7.189 17.483 1.00 85.50 189 TYR A CA 1
ATOM 1486 C C . TYR A 1 189 ? -4.506 5.999 16.523 1.00 85.50 189 TYR A C 1
ATOM 1488 O O . TYR A 1 189 ? -3.630 5.956 15.656 1.00 85.50 189 TYR A O 1
ATOM 1496 N N . LEU A 1 190 ? -5.449 5.060 16.632 1.00 84.81 190 LEU A N 1
ATOM 1497 C CA . LEU A 1 190 ? -5.507 3.873 15.784 1.00 84.81 190 LEU A CA 1
ATOM 1498 C C . LEU A 1 190 ? -5.655 4.238 14.303 1.00 84.81 190 LEU A C 1
ATOM 1500 O O . LEU A 1 190 ? -4.910 3.744 13.453 1.00 84.81 190 LEU A O 1
ATOM 1504 N N . HIS A 1 191 ? -6.595 5.135 14.000 1.00 84.56 191 HIS A N 1
ATOM 1505 C CA . HIS A 1 191 ? -6.852 5.618 12.646 1.00 84.56 191 HIS A CA 1
ATOM 1506 C C . HIS A 1 191 ? -5.631 6.343 12.064 1.00 84.56 191 HIS A C 1
ATOM 1508 O O . HIS A 1 191 ? -5.224 6.109 10.919 1.00 84.56 191 HIS A O 1
ATOM 1514 N N . LEU A 1 192 ? -5.007 7.202 12.867 1.00 89.44 192 LEU A N 1
ATOM 1515 C CA . LEU A 1 192 ? -3.846 7.981 12.465 1.00 89.44 192 LEU A CA 1
ATOM 1516 C C . LEU A 1 192 ? -2.611 7.099 12.248 1.00 89.44 192 LEU A C 1
ATOM 1518 O O . LEU A 1 192 ? -1.897 7.255 11.263 1.00 89.44 192 LEU A O 1
ATOM 1522 N N . SER A 1 193 ? -2.361 6.140 13.134 1.00 87.12 193 SER A N 1
ATOM 1523 C CA . SER A 1 193 ? -1.208 5.247 13.025 1.00 87.12 193 SER A CA 1
ATOM 1524 C C . SER A 1 193 ? -1.338 4.305 11.819 1.00 87.12 193 SER A C 1
ATOM 1526 O O . SER A 1 193 ? -0.401 4.162 11.030 1.00 87.12 193 SER A O 1
ATOM 1528 N N . ARG A 1 194 ? -2.544 3.772 11.580 1.00 87.69 194 ARG A N 1
ATOM 1529 C CA . ARG A 1 194 ? -2.884 3.016 10.365 1.00 87.69 194 ARG A CA 1
ATOM 1530 C C . ARG A 1 194 ? -2.667 3.835 9.093 1.00 87.69 194 ARG A C 1
ATOM 1532 O O . ARG A 1 194 ? -1.998 3.358 8.181 1.00 87.69 194 ARG A O 1
ATOM 1539 N N . SER A 1 195 ? -3.241 5.036 9.008 1.00 89.06 195 SER A N 1
ATOM 1540 C CA . SER A 1 195 ? -3.140 5.874 7.803 1.00 89.06 195 SER A CA 1
ATOM 1541 C C . SER A 1 195 ? -1.695 6.259 7.501 1.00 89.06 195 SER A C 1
ATOM 1543 O O . SER A 1 195 ? -1.263 6.125 6.362 1.00 89.06 195 SER A O 1
ATOM 1545 N N . ARG A 1 196 ? -0.903 6.615 8.520 1.00 89.62 196 ARG A N 1
ATOM 1546 C CA . ARG A 1 196 ? 0.537 6.866 8.359 1.00 89.62 196 ARG A CA 1
ATOM 1547 C C . ARG A 1 196 ? 1.271 5.665 7.767 1.00 89.62 196 ARG A C 1
ATOM 1549 O O . ARG A 1 196 ? 2.106 5.850 6.887 1.00 89.62 196 ARG A O 1
ATOM 1556 N N . LEU A 1 197 ? 0.996 4.452 8.249 1.00 88.75 197 LEU A N 1
ATOM 1557 C CA . LEU A 1 197 ? 1.660 3.247 7.746 1.00 88.75 197 LEU A CA 1
ATOM 1558 C C . LEU A 1 197 ? 1.223 2.885 6.329 1.00 88.75 197 LEU A C 1
ATOM 1560 O O . LEU A 1 197 ? 2.082 2.549 5.522 1.00 88.75 197 LEU A O 1
ATOM 1564 N N . LEU A 1 198 ? -0.065 3.018 6.005 1.00 89.62 198 LEU A N 1
ATOM 1565 C CA . LEU A 1 198 ? -0.555 2.823 4.639 1.00 89.62 198 LEU A CA 1
ATOM 1566 C C . LEU A 1 198 ? 0.115 3.804 3.671 1.00 89.62 198 LEU A C 1
ATOM 1568 O O . LEU A 1 198 ? 0.700 3.364 2.688 1.00 89.62 198 LEU A O 1
ATOM 1572 N N . THR A 1 199 ? 0.162 5.096 4.009 1.00 91.06 199 THR A N 1
ATOM 1573 C CA . THR A 1 199 ? 0.849 6.102 3.186 1.00 91.06 199 THR A CA 1
ATOM 1574 C C . THR A 1 199 ? 2.337 5.790 3.023 1.00 91.06 199 THR A C 1
ATOM 1576 O O . THR A 1 199 ? 2.877 5.923 1.928 1.00 91.06 199 THR A O 1
ATOM 1579 N N . LYS A 1 200 ? 3.022 5.347 4.089 1.00 87.75 200 LYS A N 1
ATOM 1580 C CA . LYS A 1 200 ? 4.424 4.908 3.992 1.00 87.75 200 LYS A CA 1
ATOM 1581 C C . LYS A 1 200 ? 4.572 3.736 3.019 1.00 87.75 200 LYS A C 1
ATOM 1583 O O . LYS A 1 200 ? 5.449 3.775 2.164 1.00 87.75 200 LYS A O 1
ATOM 1588 N N . MET A 1 201 ? 3.724 2.714 3.133 1.00 87.50 201 MET A N 1
ATOM 1589 C CA . MET A 1 201 ? 3.737 1.553 2.236 1.00 87.50 201 MET A CA 1
ATOM 1590 C C . MET A 1 201 ? 3.465 1.950 0.784 1.00 87.50 201 MET A C 1
ATOM 1592 O O . MET A 1 201 ? 4.157 1.459 -0.101 1.00 87.50 201 MET A O 1
ATOM 1596 N N . ASP A 1 202 ? 2.531 2.869 0.538 1.00 89.44 202 ASP A N 1
ATOM 1597 C CA . ASP A 1 202 ? 2.220 3.363 -0.808 1.00 89.44 202 ASP A CA 1
ATOM 1598 C C . ASP A 1 202 ? 3.423 4.059 -1.448 1.00 89.44 202 ASP A C 1
ATOM 1600 O O . ASP A 1 202 ? 3.735 3.814 -2.614 1.00 89.44 202 ASP A O 1
ATOM 1604 N N . ILE A 1 203 ? 4.153 4.865 -0.668 1.00 87.50 203 ILE A N 1
ATOM 1605 C CA . ILE A 1 203 ? 5.405 5.485 -1.115 1.00 87.50 203 ILE A CA 1
ATOM 1606 C C . ILE A 1 203 ? 6.425 4.401 -1.485 1.00 87.50 203 ILE A C 1
ATOM 1608 O O . ILE A 1 203 ? 7.001 4.461 -2.570 1.00 87.50 203 ILE A O 1
ATOM 1612 N N . TYR A 1 204 ? 6.624 3.381 -0.642 1.00 84.38 204 TYR A N 1
ATOM 1613 C CA . TYR A 1 204 ? 7.545 2.284 -0.961 1.00 84.38 204 TYR A CA 1
ATOM 1614 C C . TYR A 1 204 ? 7.137 1.526 -2.228 1.00 84.38 204 TYR A C 1
ATOM 1616 O O . TYR A 1 204 ? 7.982 1.264 -3.082 1.00 84.38 204 TYR A O 1
ATOM 1624 N N . LEU A 1 205 ? 5.851 1.201 -2.384 1.00 87.44 205 LEU A N 1
ATOM 1625 C CA . LEU A 1 205 ? 5.336 0.516 -3.570 1.00 87.44 205 LEU A CA 1
ATOM 1626 C C . LEU A 1 205 ? 5.552 1.346 -4.836 1.00 87.44 205 LEU A C 1
ATOM 1628 O O . LEU A 1 205 ? 5.991 0.804 -5.851 1.00 87.44 205 LEU A O 1
ATOM 1632 N N . GLN A 1 206 ? 5.298 2.654 -4.775 1.00 88.75 206 GLN A N 1
ATOM 1633 C CA . GLN A 1 206 ? 5.530 3.559 -5.896 1.00 88.75 206 GLN A CA 1
ATOM 1634 C C . GLN A 1 206 ? 7.010 3.614 -6.277 1.00 88.75 206 GLN A C 1
ATOM 1636 O O . GLN A 1 206 ? 7.353 3.579 -7.459 1.00 88.75 206 GLN A O 1
ATOM 1641 N N . VAL A 1 207 ? 7.892 3.683 -5.284 1.00 84.25 207 VAL A N 1
ATOM 1642 C CA . VAL A 1 207 ? 9.335 3.717 -5.506 1.00 84.25 207 VAL A CA 1
ATOM 1643 C C . VAL A 1 207 ? 9.816 2.416 -6.152 1.00 84.25 207 VAL A C 1
ATOM 1645 O O . VAL A 1 207 ? 10.450 2.474 -7.203 1.00 84.25 207 VAL A O 1
ATOM 1648 N N . ILE A 1 208 ? 9.437 1.254 -5.610 1.00 82.62 208 ILE A N 1
ATOM 1649 C CA . ILE A 1 208 ? 9.763 -0.061 -6.192 1.00 82.62 208 ILE A CA 1
ATOM 1650 C C . ILE A 1 208 ? 9.238 -0.163 -7.629 1.00 82.62 208 ILE A C 1
ATOM 1652 O O . ILE A 1 208 ? 9.952 -0.622 -8.517 1.00 82.62 208 ILE A O 1
ATOM 1656 N N . HIS A 1 209 ? 8.013 0.302 -7.884 1.00 84.31 209 HIS A N 1
ATOM 1657 C CA . HIS A 1 209 ? 7.440 0.291 -9.227 1.00 84.31 209 HIS A CA 1
ATOM 1658 C C . HIS A 1 209 ? 8.265 1.123 -10.215 1.00 84.31 209 HIS A C 1
ATOM 1660 O O . HIS A 1 209 ? 8.552 0.647 -11.311 1.00 84.31 209 HIS A O 1
ATOM 1666 N N . ASN A 1 210 ? 8.687 2.331 -9.831 1.00 84.56 210 ASN A N 1
ATOM 1667 C CA . ASN A 1 210 ? 9.527 3.178 -10.680 1.00 84.56 210 ASN A CA 1
ATOM 1668 C C . ASN A 1 210 ? 10.867 2.509 -11.018 1.00 84.56 210 ASN A C 1
ATOM 1670 O O . ASN A 1 210 ? 11.309 2.603 -12.161 1.00 84.56 210 ASN A O 1
ATOM 1674 N N . PHE A 1 211 ? 11.479 1.795 -10.070 1.00 78.56 211 PHE A N 1
ATOM 1675 C CA . PHE A 1 211 ? 12.704 1.039 -10.341 1.00 78.56 211 PHE A CA 1
ATOM 1676 C C . PHE A 1 211 ? 12.482 -0.107 -11.314 1.00 78.56 211 PHE A C 1
ATOM 1678 O O . PHE A 1 211 ? 13.204 -0.205 -12.301 1.00 78.56 211 PHE A O 1
ATOM 1685 N N . MET A 1 212 ? 11.441 -0.919 -11.107 1.00 80.62 212 MET A N 1
ATOM 1686 C CA . MET A 1 212 ? 11.123 -1.981 -12.062 1.00 80.62 212 MET A CA 1
ATOM 1687 C C . MET A 1 212 ? 10.884 -1.413 -13.466 1.00 80.62 212 MET A C 1
ATOM 1689 O O . MET A 1 212 ? 11.346 -1.987 -14.447 1.00 80.62 212 MET A O 1
ATOM 1693 N N . GLN A 1 213 ? 10.211 -0.263 -13.578 1.00 82.12 213 GLN A N 1
ATOM 1694 C CA . GLN A 1 213 ? 10.023 0.427 -14.858 1.00 82.12 213 GLN A CA 1
ATOM 1695 C C . GLN A 1 213 ? 11.346 0.914 -15.458 1.00 82.12 213 GLN A C 1
ATOM 1697 O O . GLN A 1 213 ? 11.527 0.832 -16.670 1.00 82.12 213 GLN A O 1
ATOM 1702 N N . GLN A 1 214 ? 12.278 1.403 -14.640 1.00 81.94 214 GLN A N 1
ATOM 1703 C CA . GLN A 1 214 ? 13.603 1.815 -15.097 1.00 81.94 214 GLN A CA 1
ATOM 1704 C C . GLN A 1 214 ? 14.416 0.628 -15.622 1.00 81.94 214 GLN A C 1
ATOM 1706 O O . GLN A 1 214 ? 15.034 0.746 -16.681 1.00 81.94 214 GLN A O 1
ATOM 1711 N N . ASP A 1 215 ? 14.387 -0.509 -14.933 1.00 77.12 215 ASP A N 1
ATOM 1712 C CA . ASP A 1 215 ? 15.069 -1.727 -15.372 1.00 77.12 215 ASP A CA 1
ATOM 1713 C C . ASP A 1 215 ? 14.455 -2.264 -16.666 1.00 77.12 215 ASP A C 1
ATOM 1715 O O . ASP A 1 215 ? 15.171 -2.511 -17.638 1.00 77.12 215 ASP A O 1
ATOM 1719 N N . ILE A 1 216 ? 13.122 -2.320 -16.744 1.00 83.44 216 ILE A N 1
ATOM 1720 C CA . ILE A 1 216 ? 12.410 -2.667 -17.980 1.00 83.44 216 ILE A CA 1
ATOM 1721 C C . ILE A 1 216 ? 12.779 -1.692 -19.102 1.00 83.44 216 ILE A C 1
ATOM 1723 O O . ILE A 1 216 ? 13.032 -2.124 -20.223 1.00 83.44 216 ILE A O 1
ATOM 1727 N N . ALA A 1 217 ? 12.860 -0.387 -18.834 1.00 82.81 217 ALA A N 1
ATOM 1728 C CA . ALA A 1 217 ? 13.235 0.609 -19.834 1.00 82.81 217 ALA A CA 1
ATOM 1729 C C . ALA A 1 217 ? 14.693 0.455 -20.299 1.00 82.81 217 ALA A C 1
ATOM 1731 O O . ALA A 1 217 ? 14.971 0.636 -21.486 1.00 82.81 217 ALA A O 1
ATOM 1732 N N . ARG A 1 218 ? 15.623 0.100 -19.402 1.00 81.19 218 ARG A N 1
ATOM 1733 C CA . ARG A 1 218 ? 17.025 -0.207 -19.741 1.00 81.19 218 ARG A CA 1
ATOM 1734 C C . ARG A 1 218 ? 17.107 -1.431 -20.652 1.00 81.19 218 ARG A C 1
ATOM 1736 O O . ARG A 1 218 ? 17.743 -1.357 -21.705 1.00 81.19 218 ARG A O 1
ATOM 1743 N N . GLU A 1 219 ? 16.411 -2.506 -20.299 1.00 81.06 219 GLU A N 1
ATOM 1744 C CA . GLU A 1 219 ? 16.350 -3.723 -21.112 1.00 81.06 219 GLU A CA 1
ATOM 1745 C C . GLU A 1 219 ? 15.670 -3.473 -22.461 1.00 81.06 219 GLU A C 1
ATOM 1747 O O . GLU A 1 219 ? 16.202 -3.841 -23.504 1.00 81.06 219 GLU A O 1
ATOM 1752 N N . THR A 1 220 ? 14.565 -2.726 -22.471 1.00 84.12 220 THR A N 1
ATOM 1753 C CA . THR A 1 220 ? 13.863 -2.320 -23.699 1.00 84.12 220 THR A CA 1
ATOM 1754 C C . THR A 1 220 ? 14.746 -1.437 -24.580 1.00 84.12 220 THR A C 1
ATOM 1756 O O . THR A 1 220 ? 14.709 -1.543 -25.803 1.00 84.12 220 THR A O 1
ATOM 1759 N N . LYS A 1 221 ? 15.581 -0.565 -23.998 1.00 84.12 221 LYS A N 1
ATOM 1760 C CA . LYS A 1 221 ? 16.545 0.250 -24.754 1.00 84.12 221 LYS A CA 1
ATOM 1761 C C . LYS A 1 221 ? 17.625 -0.621 -25.399 1.00 84.12 221 LYS A C 1
ATOM 1763 O O . LYS A 1 221 ? 18.012 -0.350 -26.537 1.00 84.12 221 LYS A O 1
ATOM 1768 N N . ARG A 1 222 ? 18.099 -1.658 -24.700 1.00 81.81 222 ARG A N 1
ATOM 1769 C CA . ARG A 1 222 ? 19.038 -2.645 -25.253 1.00 81.81 222 ARG A CA 1
ATOM 1770 C C . ARG A 1 222 ? 18.392 -3.437 -26.389 1.00 81.81 222 ARG A C 1
ATOM 1772 O O . ARG A 1 222 ? 18.979 -3.523 -27.466 1.00 81.81 222 ARG A O 1
ATOM 1779 N N . ASP A 1 223 ? 17.168 -3.913 -26.186 1.00 86.25 223 ASP A N 1
ATOM 1780 C CA . ASP A 1 223 ? 16.378 -4.597 -27.213 1.00 86.25 223 ASP A CA 1
ATOM 1781 C C . ASP A 1 223 ? 16.121 -3.692 -28.431 1.00 86.25 223 ASP A C 1
ATOM 1783 O O . ASP A 1 223 ? 16.332 -4.086 -29.573 1.00 86.25 223 ASP A O 1
ATOM 1787 N N . SER A 1 224 ? 15.841 -2.405 -28.205 1.00 85.44 224 SER A N 1
ATOM 1788 C CA . SER A 1 224 ? 15.688 -1.405 -29.272 1.00 85.44 224 SER A CA 1
ATOM 1789 C C . SER A 1 224 ? 16.957 -1.239 -30.117 1.00 85.44 224 SER A C 1
ATOM 1791 O O . SER A 1 224 ? 16.872 -0.953 -31.310 1.00 85.44 224 SER A O 1
ATOM 1793 N N . SER A 1 225 ? 18.148 -1.406 -29.531 1.00 83.44 225 SER A N 1
ATOM 1794 C CA . SER A 1 225 ? 19.405 -1.384 -30.290 1.00 83.44 225 SER A CA 1
ATOM 1795 C C . SER A 1 225 ? 19.533 -2.608 -31.200 1.00 83.44 225 SER A C 1
ATOM 1797 O O . SER A 1 225 ? 19.928 -2.473 -32.359 1.00 83.44 225 SER A O 1
ATOM 1799 N N . ALA A 1 226 ? 19.160 -3.792 -30.707 1.00 87.75 226 ALA A N 1
ATOM 1800 C CA . ALA A 1 226 ? 19.102 -5.003 -31.523 1.00 87.75 226 ALA A CA 1
ATOM 1801 C C . ALA A 1 226 ? 18.051 -4.871 -32.639 1.00 87.75 226 ALA A C 1
ATOM 1803 O O . ALA A 1 226 ? 18.331 -5.188 -33.796 1.00 87.75 226 ALA A O 1
ATOM 1804 N N . MET A 1 227 ? 16.887 -4.295 -32.325 1.00 87.06 227 MET A N 1
ATOM 1805 C CA . MET A 1 227 ? 15.813 -4.030 -33.282 1.00 87.06 227 MET A CA 1
ATOM 1806 C C . MET A 1 227 ? 16.271 -3.115 -34.428 1.00 87.06 227 MET A C 1
ATOM 1808 O O . MET A 1 227 ? 15.963 -3.378 -35.591 1.00 87.06 227 MET A O 1
ATOM 1812 N N . LYS A 1 228 ? 17.067 -2.078 -34.133 1.00 85.50 228 LYS A N 1
ATOM 1813 C CA . LYS A 1 228 ? 17.666 -1.209 -35.163 1.00 85.50 228 LYS A CA 1
ATOM 1814 C C . LYS A 1 228 ? 18.627 -1.968 -36.075 1.00 85.50 228 LYS A C 1
ATOM 1816 O O . LYS A 1 228 ? 18.599 -1.757 -37.285 1.00 85.50 228 LYS A O 1
ATOM 1821 N N . SER A 1 229 ? 19.441 -2.862 -35.513 1.00 85.69 229 SER A N 1
ATOM 1822 C CA . SER A 1 229 ? 20.375 -3.690 -36.285 1.00 85.69 229 SER A CA 1
ATOM 1823 C C . SER A 1 229 ? 19.640 -4.635 -37.242 1.00 85.69 229 SER A C 1
ATOM 1825 O O . SER A 1 229 ? 19.945 -4.675 -38.434 1.00 85.69 229 SER A O 1
ATOM 1827 N N . LEU A 1 230 ? 18.600 -5.325 -36.760 1.00 88.19 230 LEU A N 1
ATOM 1828 C CA . LEU A 1 230 ? 17.785 -6.203 -37.601 1.00 88.19 230 LEU A CA 1
ATOM 1829 C C . LEU A 1 230 ? 17.067 -5.416 -38.705 1.00 88.19 230 LEU A C 1
ATOM 1831 O O . LEU A 1 230 ? 17.054 -5.839 -39.859 1.00 88.19 230 LEU A O 1
ATOM 1835 N N . SER A 1 231 ? 16.524 -4.241 -38.378 1.00 86.81 231 SER A N 1
ATOM 1836 C CA . SER A 1 231 ? 15.887 -3.373 -39.371 1.00 86.81 231 SER A CA 1
ATOM 1837 C C . SER A 1 231 ? 16.871 -2.942 -40.462 1.00 86.81 231 SER A C 1
ATOM 1839 O O . SER A 1 231 ? 16.523 -3.003 -41.639 1.00 86.81 231 SER A O 1
ATOM 1841 N N . LEU A 1 232 ? 18.101 -2.559 -40.109 1.00 86.94 232 LEU A N 1
ATOM 1842 C CA . LEU A 1 232 ? 19.147 -2.229 -41.085 1.00 86.94 232 LEU A CA 1
ATOM 1843 C C . LEU A 1 232 ? 19.475 -3.420 -41.991 1.00 86.94 232 LEU A C 1
ATOM 1845 O O . LEU A 1 232 ? 19.574 -3.260 -43.205 1.00 86.94 232 LEU A O 1
ATOM 1849 N N . LEU A 1 233 ? 19.569 -4.621 -41.419 1.00 90.12 233 LEU A N 1
ATOM 1850 C CA . LEU A 1 233 ? 19.814 -5.846 -42.175 1.00 90.12 233 LEU A CA 1
ATOM 1851 C C . LEU A 1 233 ? 18.699 -6.109 -43.200 1.00 90.12 233 LEU A C 1
ATOM 1853 O O . LEU A 1 233 ? 18.977 -6.385 -44.367 1.00 90.12 233 LEU A O 1
ATOM 1857 N N . THR A 1 234 ? 17.434 -5.953 -42.794 1.00 89.19 234 THR A N 1
ATOM 1858 C CA . THR A 1 234 ? 16.293 -6.092 -43.712 1.00 89.19 234 THR A CA 1
ATOM 1859 C C . THR A 1 234 ? 16.293 -5.024 -44.802 1.00 89.19 234 THR A C 1
ATOM 1861 O O . THR A 1 234 ? 16.020 -5.353 -45.951 1.00 89.19 234 THR A O 1
ATOM 1864 N N . MET A 1 235 ? 16.674 -3.779 -44.489 1.00 87.56 235 MET A N 1
ATOM 1865 C CA . MET A 1 235 ? 16.777 -2.687 -45.467 1.00 87.56 235 MET A CA 1
ATOM 1866 C C . MET A 1 235 ? 17.843 -2.941 -46.538 1.00 87.56 235 MET A C 1
ATOM 1868 O O . MET A 1 235 ? 17.704 -2.432 -47.645 1.00 87.56 235 MET A O 1
ATOM 1872 N N . VAL A 1 236 ? 18.882 -3.728 -46.237 1.00 87.00 236 VAL A N 1
ATOM 1873 C CA . VAL A 1 236 ? 19.911 -4.127 -47.212 1.00 87.00 236 VAL A CA 1
ATOM 1874 C C . VAL A 1 236 ? 19.481 -5.365 -47.996 1.00 87.00 236 VAL A C 1
ATOM 1876 O O . VAL A 1 236 ? 19.584 -5.387 -49.224 1.00 87.00 236 VAL A O 1
ATOM 1879 N N . PHE A 1 237 ? 18.980 -6.400 -47.316 1.00 86.25 237 PHE A N 1
ATOM 1880 C CA . PHE A 1 237 ? 18.667 -7.665 -47.978 1.00 86.25 237 PHE A CA 1
ATOM 1881 C C . PHE A 1 237 ? 17.428 -7.604 -48.865 1.00 86.25 237 PHE A C 1
ATOM 1883 O O . PHE A 1 237 ? 17.492 -8.129 -49.968 1.00 86.25 237 PHE A O 1
ATOM 1890 N N . LEU A 1 238 ? 16.339 -6.946 -48.451 1.00 88.00 238 LEU A N 1
ATOM 1891 C CA . LEU A 1 238 ? 15.105 -6.872 -49.251 1.00 88.00 238 LEU A CA 1
ATOM 1892 C C . LEU A 1 238 ? 15.305 -6.311 -50.670 1.00 88.00 238 LEU A C 1
ATOM 1894 O O . LEU A 1 238 ? 14.870 -6.951 -51.627 1.00 88.00 238 LEU A O 1
ATOM 1898 N N . PRO A 1 239 ? 15.942 -5.139 -50.856 1.00 84.44 239 PRO A N 1
ATOM 1899 C CA . PRO A 1 239 ? 16.172 -4.618 -52.201 1.00 84.44 239 PRO A CA 1
ATOM 1900 C C . PRO A 1 239 ? 17.170 -5.476 -52.985 1.00 84.44 239 PRO A C 1
ATOM 1902 O O . PRO A 1 239 ? 17.008 -5.652 -54.190 1.00 84.44 239 PRO A O 1
ATOM 1905 N N . THR A 1 240 ? 18.168 -6.057 -52.313 1.00 84.06 240 THR A N 1
ATOM 1906 C CA . THR A 1 240 ? 19.160 -6.925 -52.962 1.00 84.06 240 THR A CA 1
ATOM 1907 C C . THR A 1 240 ? 18.523 -8.217 -53.483 1.00 84.06 240 THR A C 1
ATOM 1909 O O . THR A 1 240 ? 18.778 -8.610 -54.619 1.00 84.06 240 THR A O 1
ATOM 1912 N N . THR A 1 241 ? 17.647 -8.858 -52.703 1.00 86.88 241 THR A N 1
ATOM 1913 C CA . THR A 1 241 ? 16.956 -10.092 -53.109 1.00 86.88 241 THR A CA 1
ATOM 1914 C C . THR A 1 241 ? 15.921 -9.843 -54.202 1.00 86.88 241 THR A C 1
ATOM 1916 O O . THR A 1 241 ? 15.797 -10.672 -55.102 1.00 86.88 241 THR A O 1
ATOM 1919 N N . ALA A 1 242 ? 15.234 -8.696 -54.188 1.00 85.06 242 ALA A N 1
ATOM 1920 C CA . ALA A 1 242 ? 14.309 -8.302 -55.252 1.00 85.06 242 ALA A CA 1
ATOM 1921 C C . ALA A 1 242 ? 15.029 -8.110 -56.598 1.00 85.06 242 ALA A C 1
ATOM 1923 O O . ALA A 1 242 ? 14.559 -8.559 -57.639 1.00 85.06 242 ALA A O 1
ATOM 1924 N N . ILE A 1 243 ? 16.208 -7.485 -56.587 1.00 83.50 243 ILE A N 1
ATOM 1925 C CA . ILE A 1 243 ? 17.007 -7.285 -57.803 1.00 83.50 243 ILE A CA 1
ATOM 1926 C C . ILE A 1 243 ? 17.612 -8.607 -58.279 1.00 83.50 243 ILE A C 1
ATOM 1928 O O . ILE A 1 243 ? 17.638 -8.857 -59.482 1.00 83.50 243 ILE A O 1
ATOM 1932 N N . ALA A 1 244 ? 18.023 -9.482 -57.355 1.00 81.19 244 ALA A N 1
ATOM 1933 C CA . ALA A 1 244 ? 18.474 -10.830 -57.687 1.00 81.19 244 ALA A CA 1
ATOM 1934 C C . ALA A 1 244 ? 17.374 -11.644 -58.389 1.00 81.19 244 ALA A C 1
ATOM 1936 O O . ALA A 1 244 ? 17.636 -12.234 -59.428 1.00 81.19 244 ALA A O 1
ATOM 1937 N N . THR A 1 245 ? 16.131 -11.601 -57.896 1.00 83.69 245 THR A N 1
ATOM 1938 C CA . THR A 1 245 ? 14.993 -12.303 -58.527 1.00 83.69 245 THR A CA 1
ATOM 1939 C C . THR A 1 245 ? 14.599 -11.719 -59.883 1.00 83.69 245 THR A C 1
ATOM 1941 O O . THR A 1 245 ? 14.227 -12.468 -60.780 1.00 83.69 245 THR A O 1
ATOM 1944 N N . ILE A 1 246 ? 14.707 -10.401 -60.075 1.00 81.44 246 ILE A N 1
ATOM 1945 C CA . ILE A 1 246 ? 14.459 -9.763 -61.382 1.00 81.44 246 ILE A CA 1
ATOM 1946 C C . ILE A 1 246 ? 15.549 -10.130 -62.406 1.00 81.44 246 ILE A C 1
ATOM 1948 O O . ILE A 1 246 ? 15.274 -10.177 -63.605 1.00 81.44 246 ILE A O 1
ATOM 1952 N N . MET A 1 247 ? 16.781 -10.377 -61.950 1.00 69.88 247 MET A N 1
ATOM 1953 C CA . MET A 1 247 ? 17.936 -10.696 -62.800 1.00 69.88 247 MET A CA 1
ATOM 1954 C C . MET A 1 247 ? 18.167 -12.202 -63.013 1.00 69.88 247 MET A C 1
ATOM 1956 O O . MET A 1 247 ? 18.875 -12.567 -63.948 1.00 69.88 247 MET A O 1
ATOM 1960 N N . ASP A 1 248 ? 17.532 -13.064 -62.216 1.00 69.31 248 ASP A N 1
ATOM 1961 C CA . ASP A 1 248 ? 17.579 -14.535 -62.312 1.00 69.31 248 ASP A CA 1
ATOM 1962 C C . ASP A 1 248 ? 17.262 -15.094 -63.724 1.00 69.31 248 ASP A C 1
ATOM 1964 O O . ASP A 1 248 ? 17.960 -15.991 -64.198 1.00 69.31 248 ASP A O 1
ATOM 1968 N N . PRO A 1 249 ? 16.314 -14.526 -64.503 1.00 67.88 249 PRO A N 1
ATOM 1969 C CA . PRO A 1 249 ? 16.046 -14.987 -65.870 1.00 67.88 249 PRO A CA 1
ATOM 1970 C C . PRO A 1 249 ? 17.184 -14.723 -66.877 1.00 67.88 249 PRO A C 1
ATOM 1972 O O . PRO A 1 249 ? 17.141 -15.246 -67.990 1.00 67.88 249 PRO A O 1
ATOM 1975 N N . PHE A 1 250 ? 18.182 -13.897 -66.534 1.00 59.47 250 PHE A N 1
ATOM 1976 C CA . PHE A 1 250 ? 19.297 -13.526 -67.420 1.00 59.47 250 PHE A CA 1
ATOM 1977 C C . PHE A 1 250 ? 20.548 -14.409 -67.240 1.00 59.47 250 PHE A C 1
ATOM 1979 O O . PHE A 1 250 ? 21.503 -14.286 -68.016 1.00 59.47 250 PHE A O 1
ATOM 1986 N N . THR A 1 251 ? 20.548 -15.320 -66.259 1.00 59.53 251 THR A N 1
ATOM 1987 C CA . THR A 1 251 ? 21.583 -16.346 -66.061 1.00 59.53 251 THR A CA 1
ATOM 1988 C C . THR A 1 251 ? 21.126 -17.675 -66.657 1.00 59.53 251 THR A C 1
ATOM 1990 O O . THR A 1 251 ? 20.259 -18.351 -66.114 1.00 59.53 251 THR A O 1
ATOM 1993 N N . GLN A 1 252 ? 21.695 -18.051 -67.801 1.00 56.81 252 GLN A N 1
ATOM 1994 C CA . GLN A 1 252 ? 21.355 -19.293 -68.497 1.00 56.81 252 GLN A CA 1
ATOM 1995 C C . GLN A 1 252 ? 22.311 -20.397 -68.031 1.00 56.81 252 GLN A C 1
ATOM 1997 O O . GLN A 1 252 ? 23.518 -20.292 -68.244 1.00 56.81 252 GLN A O 1
ATOM 2002 N N . VAL A 1 253 ? 21.789 -21.448 -67.395 1.00 54.69 253 VAL A N 1
ATOM 2003 C CA . VAL A 1 253 ? 22.566 -22.657 -67.085 1.00 54.69 253 VAL A CA 1
ATOM 2004 C C . VAL A 1 253 ? 22.501 -23.572 -68.306 1.00 54.69 253 VAL A C 1
ATOM 2006 O O . VAL A 1 253 ? 21.431 -24.054 -68.676 1.00 54.69 253 VAL A O 1
ATOM 2009 N N . SER A 1 254 ? 23.637 -23.769 -68.974 1.00 51.97 254 SER A N 1
ATOM 2010 C CA . SER A 1 254 ? 23.754 -24.719 -70.082 1.00 51.97 254 SER A CA 1
ATOM 2011 C C . SER A 1 254 ? 23.685 -26.159 -69.559 1.00 51.97 254 SER A C 1
ATOM 2013 O O . SER A 1 254 ? 24.188 -26.453 -68.478 1.00 51.97 254 SER A O 1
ATOM 2015 N N . TRP A 1 255 ? 23.122 -27.079 -70.350 1.00 53.50 255 TRP A N 1
ATOM 2016 C CA . TRP A 1 255 ? 22.988 -28.520 -70.056 1.00 53.50 255 TRP A CA 1
ATOM 2017 C C . TRP A 1 255 ? 24.321 -29.272 -69.829 1.00 53.50 255 TRP A C 1
ATOM 2019 O O . TRP A 1 255 ? 24.304 -30.473 -69.576 1.00 53.50 255 TRP A O 1
ATOM 2029 N N . ASN A 1 256 ? 25.462 -28.583 -69.925 1.00 53.72 256 ASN A N 1
ATOM 2030 C CA . ASN A 1 256 ? 26.812 -29.144 -69.849 1.00 53.72 256 ASN A CA 1
ATOM 2031 C C . ASN A 1 256 ? 27.581 -28.752 -68.564 1.00 53.72 256 ASN A C 1
ATOM 2033 O O . ASN A 1 256 ? 28.806 -28.812 -68.559 1.00 53.72 256 ASN A O 1
ATOM 2037 N N . ASP A 1 257 ? 26.880 -28.320 -67.506 1.00 55.12 257 ASP A N 1
ATOM 2038 C CA . ASP A 1 257 ? 27.440 -27.899 -66.199 1.00 55.12 257 ASP A CA 1
ATOM 2039 C C . ASP A 1 257 ? 28.361 -26.653 -66.225 1.00 55.12 257 ASP A C 1
ATOM 2041 O O . ASP A 1 257 ? 28.945 -26.269 -65.211 1.00 55.12 257 ASP A O 1
ATOM 2045 N N . GLU A 1 258 ? 28.455 -25.953 -67.360 1.00 50.91 258 GLU A N 1
ATOM 2046 C CA . GLU A 1 258 ? 29.195 -24.691 -67.479 1.00 50.91 258 GLU A CA 1
ATOM 2047 C C . GLU A 1 258 ? 28.274 -23.485 -67.226 1.00 50.91 258 GLU A C 1
ATOM 2049 O O . GLU A 1 258 ? 27.364 -23.179 -68.002 1.00 50.91 258 GLU A O 1
ATOM 2054 N N . ILE A 1 259 ? 28.521 -22.777 -66.120 1.00 55.84 259 ILE A N 1
ATOM 2055 C CA . ILE A 1 259 ? 27.829 -21.534 -65.765 1.00 55.84 259 ILE A CA 1
ATOM 2056 C C . ILE A 1 259 ? 28.368 -20.407 -66.661 1.00 55.84 259 ILE A C 1
ATOM 2058 O O . ILE A 1 259 ? 29.365 -19.759 -66.340 1.00 55.84 259 ILE A O 1
ATOM 2062 N N . THR A 1 260 ? 27.720 -20.147 -67.799 1.00 53.50 260 THR A N 1
ATOM 2063 C CA . THR A 1 260 ? 28.057 -19.002 -68.659 1.00 53.50 260 THR A CA 1
ATOM 2064 C C . THR A 1 260 ? 27.413 -17.725 -68.123 1.00 53.50 260 THR A C 1
ATOM 2066 O O . THR A 1 260 ? 26.234 -17.454 -68.351 1.00 53.50 260 THR A O 1
ATOM 2069 N N . VAL A 1 261 ? 28.191 -16.921 -67.398 1.00 55.97 261 VAL A N 1
ATOM 2070 C CA . VAL A 1 261 ? 27.775 -15.586 -66.946 1.00 55.97 261 VAL A CA 1
ATOM 2071 C C . VAL A 1 261 ? 27.758 -14.636 -68.152 1.00 55.97 261 VAL A C 1
ATOM 2073 O O . VAL A 1 261 ? 28.800 -14.355 -68.743 1.00 55.97 261 VAL A O 1
ATOM 2076 N N . THR A 1 262 ? 26.582 -14.129 -68.532 1.00 59.38 262 THR A N 1
ATOM 2077 C CA . THR A 1 262 ? 26.430 -13.109 -69.586 1.00 59.38 262 THR A CA 1
ATOM 2078 C C . THR A 1 262 ? 27.311 -11.883 -69.286 1.00 59.38 262 THR A C 1
ATOM 2080 O O . THR A 1 262 ? 27.351 -11.405 -68.152 1.00 59.38 262 THR A O 1
ATOM 2083 N N . SER A 1 263 ? 27.957 -11.298 -70.309 1.00 59.12 263 SER A N 1
ATOM 2084 C CA . SER A 1 263 ? 28.849 -10.112 -70.222 1.00 59.12 263 SER A CA 1
ATOM 2085 C C . SER A 1 263 ? 28.218 -8.844 -69.600 1.00 59.12 263 SER A C 1
ATOM 2087 O O . SER A 1 263 ? 28.883 -7.819 -69.458 1.00 59.12 263 SER A O 1
ATOM 2089 N N . GLN A 1 264 ? 26.939 -8.890 -69.228 1.00 63.56 264 GLN A N 1
ATOM 2090 C CA . GLN A 1 264 ? 26.157 -7.808 -68.628 1.00 63.56 264 GLN A CA 1
ATOM 2091 C C . GLN A 1 264 ? 26.125 -7.859 -67.091 1.00 63.56 264 GLN A C 1
ATOM 2093 O O . GLN A 1 264 ? 25.365 -7.116 -66.478 1.00 63.56 264 GLN A O 1
ATOM 2098 N N . PHE A 1 265 ? 26.972 -8.668 -66.444 1.00 65.00 265 PHE A N 1
ATOM 2099 C CA . PHE A 1 265 ? 27.115 -8.711 -64.978 1.00 65.00 265 PHE A CA 1
ATOM 2100 C C . PHE A 1 265 ? 27.320 -7.321 -64.332 1.00 65.00 265 PHE A C 1
ATOM 2102 O O . PHE A 1 265 ? 26.938 -7.089 -63.188 1.00 65.00 265 PHE A O 1
ATOM 2109 N N . TRP A 1 266 ? 27.859 -6.352 -65.078 1.00 72.44 266 TRP A N 1
ATOM 2110 C CA . TRP A 1 266 ? 28.004 -4.963 -64.628 1.00 72.44 266 TRP A CA 1
ATOM 2111 C C . TRP A 1 266 ? 26.667 -4.224 -64.423 1.00 72.44 266 TRP A C 1
ATOM 2113 O O . TRP A 1 266 ? 26.579 -3.334 -63.578 1.00 72.44 266 TRP A O 1
ATOM 2123 N N . VAL A 1 267 ? 25.610 -4.609 -65.148 1.00 73.31 267 VAL A N 1
ATOM 2124 C CA . VAL A 1 267 ? 24.265 -4.012 -65.039 1.00 73.31 267 VAL A CA 1
ATOM 2125 C C . VAL A 1 267 ? 23.626 -4.341 -63.688 1.00 73.31 267 VAL A C 1
ATOM 2127 O O . VAL A 1 267 ? 22.935 -3.497 -63.119 1.00 73.31 267 VAL A O 1
ATOM 2130 N N . PHE A 1 268 ? 23.930 -5.515 -63.124 1.00 73.31 268 PHE A N 1
ATOM 2131 C CA . PHE A 1 268 ? 23.512 -5.882 -61.771 1.00 73.31 268 PHE A CA 1
ATOM 2132 C C . PHE A 1 268 ? 24.039 -4.878 -60.741 1.00 73.31 268 PHE A C 1
ATOM 2134 O O . PHE A 1 268 ? 23.259 -4.312 -59.979 1.00 73.31 268 PHE A O 1
ATOM 2141 N N . TRP A 1 269 ? 25.342 -4.578 -60.767 1.00 78.62 269 TRP A N 1
ATOM 2142 C CA . TRP A 1 269 ? 25.946 -3.606 -59.851 1.00 78.62 269 TRP A CA 1
ATOM 2143 C C . TRP A 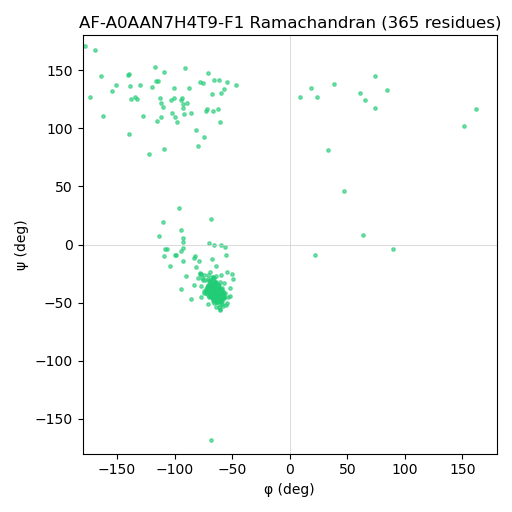1 269 ? 25.458 -2.175 -60.103 1.00 78.62 269 TRP A C 1
ATOM 2145 O O . TRP A 1 269 ? 25.239 -1.429 -59.147 1.00 78.62 269 TRP A O 1
ATOM 2155 N N . ALA A 1 270 ? 25.211 -1.812 -61.366 1.00 82.06 270 ALA A N 1
ATOM 2156 C CA . ALA A 1 270 ? 24.684 -0.501 -61.740 1.00 82.06 270 ALA A CA 1
ATOM 2157 C C . ALA A 1 270 ? 23.240 -0.258 -61.256 1.00 82.06 270 ALA A C 1
ATOM 2159 O O . ALA A 1 270 ? 22.888 0.886 -60.983 1.00 82.06 270 ALA A O 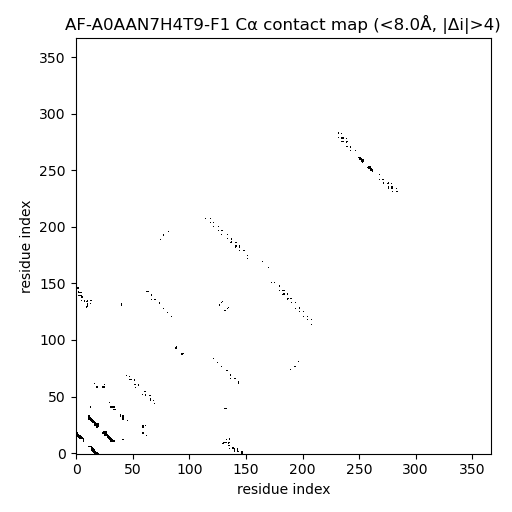1
ATOM 2160 N N . ALA A 1 271 ? 22.416 -1.303 -61.120 1.00 79.19 271 ALA A N 1
ATOM 2161 C CA . ALA A 1 271 ? 21.042 -1.203 -60.616 1.00 79.19 271 ALA A CA 1
ATOM 2162 C C . ALA A 1 271 ? 20.935 -1.461 -59.101 1.00 79.19 271 ALA A C 1
ATOM 2164 O O . ALA A 1 271 ? 20.195 -0.769 -58.401 1.00 79.19 271 ALA A O 1
ATOM 2165 N N . ALA A 1 272 ? 21.701 -2.417 -58.571 1.00 80.25 272 ALA A N 1
ATOM 2166 C CA . ALA A 1 272 ? 21.664 -2.798 -57.161 1.00 80.25 272 ALA A CA 1
ATOM 2167 C C . ALA A 1 272 ? 22.193 -1.701 -56.233 1.00 80.25 272 ALA A C 1
ATOM 2169 O O . ALA A 1 272 ? 21.553 -1.386 -55.227 1.00 80.25 272 ALA A O 1
ATOM 2170 N N . ALA A 1 273 ? 23.322 -1.076 -56.574 1.00 84.06 273 ALA A N 1
ATOM 2171 C CA . ALA A 1 273 ? 23.931 -0.036 -55.748 1.00 84.06 273 ALA A CA 1
ATOM 2172 C C . ALA A 1 273 ? 23.026 1.200 -55.522 1.00 84.06 273 ALA A C 1
ATOM 2174 O O . ALA A 1 273 ? 22.858 1.594 -54.369 1.00 84.06 273 ALA A O 1
ATOM 2175 N N . PRO A 1 274 ? 22.390 1.818 -56.540 1.00 88.81 274 PRO A N 1
ATOM 2176 C CA . PRO A 1 274 ? 21.548 2.994 -56.309 1.00 88.81 274 PRO A CA 1
ATOM 2177 C C . PRO A 1 274 ? 20.245 2.665 -55.574 1.00 88.81 274 PRO A C 1
ATOM 2179 O O . PRO A 1 274 ? 19.814 3.443 -54.725 1.00 88.81 274 PRO A O 1
ATOM 2182 N N . VAL A 1 275 ? 19.620 1.518 -55.856 1.00 86.25 275 VAL A N 1
ATOM 2183 C CA . VAL A 1 275 ? 18.359 1.131 -55.201 1.00 86.25 275 VAL A CA 1
ATOM 2184 C C . VAL A 1 275 ? 18.588 0.829 -53.722 1.00 86.25 275 VAL A C 1
ATOM 2186 O O . VAL A 1 275 ? 17.847 1.325 -52.872 1.00 86.25 275 VAL A O 1
ATOM 2189 N N . THR A 1 276 ? 19.646 0.080 -53.397 1.00 87.88 276 THR A N 1
ATOM 2190 C CA . THR A 1 276 ? 20.036 -0.167 -52.001 1.00 87.88 276 THR A CA 1
ATOM 2191 C C . THR A 1 276 ? 20.387 1.136 -51.284 1.00 87.88 276 THR A C 1
ATOM 2193 O O . THR A 1 276 ? 19.910 1.354 -50.173 1.00 87.88 276 THR A O 1
ATOM 2196 N N . LEU A 1 277 ? 21.115 2.055 -51.934 1.00 89.50 277 LEU A N 1
ATOM 2197 C CA . LEU A 1 277 ? 21.441 3.370 -51.376 1.00 89.50 277 LEU A CA 1
ATOM 2198 C C . LEU A 1 277 ? 20.184 4.197 -51.053 1.00 89.50 277 LEU A C 1
ATOM 2200 O O . LEU A 1 277 ? 20.091 4.761 -49.965 1.00 89.50 277 LEU A O 1
ATOM 2204 N N . ILE A 1 278 ? 19.201 4.251 -51.957 1.00 90.19 278 ILE A N 1
ATOM 2205 C CA . ILE A 1 278 ? 17.949 5.000 -51.750 1.00 90.19 278 ILE A CA 1
ATOM 2206 C C . ILE A 1 278 ? 17.166 4.437 -50.559 1.00 90.19 278 ILE A C 1
ATOM 2208 O O . ILE A 1 278 ? 16.742 5.198 -49.687 1.00 90.19 278 ILE A O 1
ATOM 2212 N N . VAL A 1 279 ? 17.001 3.112 -50.488 1.00 88.62 279 VAL A N 1
ATOM 2213 C CA . VAL A 1 279 ? 16.285 2.449 -49.384 1.00 88.62 279 VAL A CA 1
ATOM 2214 C C . VAL A 1 279 ? 16.996 2.687 -48.051 1.00 88.62 279 VAL A C 1
ATOM 2216 O O . VAL A 1 279 ? 16.341 2.991 -47.053 1.00 88.62 279 VAL A O 1
ATOM 2219 N N . LEU A 1 280 ? 18.329 2.629 -48.036 1.00 88.31 280 LEU A N 1
ATOM 2220 C CA . LEU A 1 280 ? 19.138 2.855 -46.840 1.00 88.31 280 LEU A CA 1
ATOM 2221 C C . LEU A 1 280 ? 19.050 4.319 -46.377 1.00 88.31 280 LEU A C 1
ATOM 2223 O O . LEU A 1 280 ? 18.830 4.568 -45.194 1.00 88.31 280 LEU A O 1
ATOM 2227 N N . ILE A 1 281 ? 19.119 5.291 -47.297 1.00 89.81 281 ILE A N 1
ATOM 2228 C CA . ILE A 1 281 ? 18.953 6.721 -46.984 1.00 89.81 281 ILE A CA 1
ATOM 2229 C C . ILE A 1 281 ? 17.569 6.990 -46.388 1.00 89.81 281 ILE A C 1
ATOM 2231 O O . ILE A 1 281 ? 17.471 7.669 -45.364 1.00 89.81 281 ILE A O 1
ATOM 2235 N N . ILE A 1 282 ? 16.502 6.459 -46.992 1.00 89.25 282 ILE A N 1
ATOM 2236 C CA . ILE A 1 282 ? 15.128 6.640 -46.500 1.00 89.25 282 ILE A CA 1
ATOM 2237 C C . ILE A 1 282 ? 14.970 5.983 -45.126 1.00 89.25 282 ILE A C 1
ATOM 2239 O O . ILE A 1 282 ? 14.474 6.618 -44.196 1.00 89.25 282 ILE A O 1
ATOM 2243 N N . GLY A 1 283 ? 15.436 4.743 -44.981 1.00 85.50 283 GLY A N 1
ATOM 2244 C CA . GLY A 1 283 ? 15.328 3.966 -43.754 1.00 85.50 283 GLY A CA 1
ATOM 2245 C C . GLY A 1 283 ? 16.080 4.584 -42.578 1.00 85.50 283 GLY A C 1
ATOM 2246 O O . GLY A 1 283 ? 15.496 4.809 -41.517 1.00 85.50 283 GLY A O 1
ATOM 2247 N N . VAL A 1 284 ? 17.347 4.952 -42.779 1.00 86.25 284 VAL A N 1
ATOM 2248 C CA . VAL A 1 284 ? 18.158 5.632 -41.758 1.00 86.25 284 VAL A CA 1
ATOM 2249 C C . VAL A 1 284 ? 17.579 7.003 -41.432 1.00 86.25 284 VAL A C 1
ATOM 2251 O O . VAL A 1 284 ? 17.478 7.348 -40.258 1.00 86.25 284 VAL A O 1
ATOM 2254 N N . SER A 1 285 ? 17.120 7.764 -42.430 1.00 85.19 285 SER A N 1
ATOM 2255 C CA . SER A 1 285 ? 16.470 9.058 -42.188 1.00 85.19 285 SER A CA 1
ATOM 2256 C C . SER A 1 285 ? 15.204 8.919 -41.346 1.00 85.19 285 SER A C 1
ATOM 2258 O O . SER A 1 285 ? 14.910 9.797 -40.537 1.00 85.19 285 SER A O 1
ATOM 2260 N N . TRP A 1 286 ? 14.448 7.831 -41.507 1.00 84.19 286 TRP A N 1
ATOM 2261 C CA . TRP A 1 286 ? 13.229 7.588 -40.740 1.00 84.19 286 TRP A CA 1
ATOM 2262 C C . TRP A 1 286 ? 13.531 7.165 -39.300 1.00 84.19 286 TRP A C 1
ATOM 2264 O O . TRP A 1 286 ? 12.935 7.712 -38.373 1.00 84.19 286 TRP A O 1
ATOM 2274 N N . ILE A 1 287 ? 14.523 6.292 -39.103 1.00 83.38 287 ILE A N 1
ATOM 2275 C CA . ILE A 1 287 ? 15.025 5.904 -37.776 1.00 83.38 287 ILE A CA 1
ATOM 2276 C C . ILE A 1 287 ? 15.579 7.133 -37.038 1.00 83.38 287 ILE A C 1
ATOM 2278 O O . ILE A 1 287 ? 15.208 7.391 -35.894 1.00 83.38 287 ILE A O 1
ATOM 2282 N N . HIS A 1 288 ? 16.387 7.954 -37.711 1.00 80.44 288 HIS A N 1
ATOM 2283 C CA . HIS A 1 288 ? 16.980 9.156 -37.125 1.00 80.44 288 HIS A CA 1
ATOM 2284 C C . HIS A 1 288 ? 15.932 10.242 -36.837 1.00 80.44 288 HIS A C 1
ATOM 2286 O O . HIS A 1 288 ? 15.989 10.920 -35.811 1.00 80.44 288 HIS A O 1
ATOM 2292 N N . LYS A 1 289 ? 14.910 10.383 -37.694 1.00 78.50 289 LYS A N 1
ATOM 2293 C CA . LYS A 1 289 ? 13.766 11.267 -37.421 1.00 78.50 289 LYS A CA 1
ATOM 2294 C C . LYS A 1 289 ? 12.925 10.786 -36.247 1.00 78.50 289 LYS A C 1
ATOM 2296 O O . LYS A 1 289 ? 12.504 11.631 -35.462 1.00 78.50 289 LYS A O 1
ATOM 2301 N N . ALA A 1 290 ? 12.691 9.483 -36.101 1.00 73.56 290 ALA A N 1
ATOM 2302 C CA . ALA A 1 290 ? 11.955 8.934 -34.963 1.00 73.56 290 ALA A CA 1
ATOM 2303 C C . ALA A 1 290 ? 12.675 9.237 -33.635 1.00 73.56 290 ALA A C 1
ATOM 2305 O O . ALA A 1 290 ? 12.043 9.652 -32.662 1.00 73.56 290 ALA A O 1
ATOM 2306 N N . GLU A 1 291 ? 14.007 9.146 -33.621 1.00 70.50 291 GLU A N 1
ATOM 2307 C CA . GLU A 1 291 ? 14.845 9.540 -32.482 1.00 70.50 291 GLU A CA 1
ATOM 2308 C C . GLU A 1 291 ? 14.804 11.056 -32.222 1.00 70.50 291 GLU A C 1
ATOM 2310 O O . GLU A 1 291 ? 14.582 11.495 -31.089 1.00 70.50 291 GLU A O 1
ATOM 2315 N N . CYS A 1 292 ? 14.949 11.878 -33.268 1.00 66.31 292 CYS A N 1
ATOM 2316 C CA . CYS A 1 292 ? 14.862 13.336 -33.158 1.00 66.31 292 CYS A CA 1
ATOM 2317 C C . CYS A 1 292 ? 13.479 13.812 -32.695 1.00 66.31 292 CYS A C 1
ATOM 2319 O O . CYS A 1 292 ? 13.398 14.768 -31.923 1.00 66.31 292 CYS A O 1
ATOM 2321 N N . GLN A 1 293 ? 12.393 13.160 -33.116 1.00 60.00 293 GLN A N 1
ATOM 2322 C CA . GLN A 1 293 ? 11.042 13.486 -32.658 1.00 60.00 293 GLN A CA 1
ATOM 2323 C C . GLN A 1 293 ? 10.868 13.195 -31.164 1.00 60.00 293 GLN A C 1
ATOM 2325 O O . GLN A 1 293 ? 10.315 14.031 -30.447 1.00 60.00 293 GLN A O 1
ATOM 2330 N N . GLN A 1 294 ? 11.398 12.079 -30.659 1.00 62.06 294 GLN A N 1
ATOM 2331 C CA . GLN A 1 294 ? 11.368 11.769 -29.225 1.00 62.06 294 GLN A CA 1
ATOM 2332 C C . GLN A 1 294 ? 12.222 12.748 -28.399 1.00 62.06 294 GLN A C 1
ATOM 2334 O O . GLN A 1 294 ? 11.786 13.224 -27.345 1.00 62.06 294 GLN A O 1
ATOM 2339 N N . ALA A 1 295 ? 13.404 13.124 -28.895 1.00 60.62 295 ALA A N 1
ATOM 2340 C CA . ALA A 1 295 ? 14.282 14.104 -28.248 1.00 60.62 295 ALA A CA 1
ATOM 2341 C C . ALA A 1 295 ? 13.704 15.533 -28.268 1.00 60.62 295 ALA A C 1
ATOM 2343 O O . ALA A 1 295 ? 13.863 16.297 -27.314 1.00 60.62 295 ALA A O 1
ATOM 2344 N N . PHE A 1 296 ? 13.007 15.910 -29.340 1.00 62.97 296 PHE A N 1
ATOM 2345 C CA . PHE A 1 296 ? 12.336 17.202 -29.441 1.00 62.97 296 PHE A CA 1
ATOM 2346 C C . PHE A 1 296 ? 11.127 17.273 -28.501 1.00 62.97 296 PHE A C 1
ATOM 2348 O O . PHE A 1 296 ? 10.995 18.234 -27.746 1.00 62.97 296 PH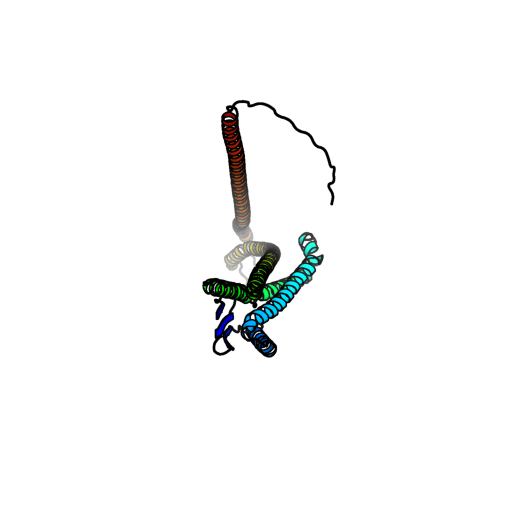E A O 1
ATOM 2355 N N . MET A 1 297 ? 10.290 16.230 -28.459 1.00 58.06 297 MET A N 1
ATOM 2356 C CA . MET A 1 297 ? 9.115 16.189 -27.579 1.00 58.06 297 MET A CA 1
ATOM 2357 C C . MET A 1 297 ? 9.491 16.194 -26.092 1.00 58.06 297 MET A C 1
ATOM 2359 O O . MET A 1 297 ? 8.855 16.895 -25.305 1.00 58.06 297 MET A O 1
ATOM 2363 N N . THR A 1 298 ? 10.559 15.495 -25.696 1.00 62.94 298 THR A N 1
ATOM 2364 C CA . THR A 1 298 ? 11.066 15.526 -24.310 1.00 62.94 298 THR A CA 1
ATOM 2365 C C . THR A 1 298 ? 11.635 16.895 -23.926 1.00 62.94 298 THR A C 1
ATOM 2367 O O . THR A 1 298 ? 11.311 17.404 -22.851 1.00 62.94 298 THR A O 1
ATOM 2370 N N . LYS A 1 299 ? 12.393 17.557 -24.813 1.00 62.09 299 LYS A N 1
ATOM 2371 C CA . LYS A 1 299 ? 12.871 18.939 -24.602 1.00 62.09 299 LYS A CA 1
ATOM 2372 C C . LYS A 1 299 ? 11.720 19.939 -24.484 1.00 62.09 299 LYS A C 1
ATOM 2374 O O . LYS A 1 299 ? 11.715 20.768 -23.575 1.00 62.09 299 LYS A O 1
ATOM 2379 N N . VAL A 1 300 ? 10.713 19.835 -25.351 1.00 66.19 300 VAL A N 1
ATOM 2380 C CA . VAL A 1 300 ? 9.512 20.687 -25.316 1.00 66.19 300 VAL A CA 1
ATOM 2381 C C . VAL A 1 300 ? 8.699 20.453 -24.036 1.00 66.19 300 VAL A C 1
ATOM 2383 O O . VAL A 1 300 ? 8.214 21.413 -23.432 1.00 66.19 300 VAL A O 1
ATOM 2386 N N . ALA A 1 301 ? 8.587 19.207 -23.565 1.00 65.38 301 ALA A N 1
ATOM 2387 C CA . ALA A 1 301 ? 7.931 18.886 -22.298 1.00 65.38 301 ALA A CA 1
ATOM 2388 C C . ALA A 1 301 ? 8.687 19.462 -21.086 1.00 65.38 301 ALA A C 1
ATOM 2390 O O . ALA A 1 301 ? 8.059 20.049 -20.202 1.00 65.38 301 ALA A O 1
ATOM 2391 N N . HIS A 1 302 ? 10.023 19.371 -21.065 1.00 62.00 302 HIS A N 1
ATOM 2392 C CA . HIS A 1 302 ? 10.855 19.969 -20.015 1.00 62.00 302 HIS A CA 1
ATOM 2393 C C . HIS A 1 302 ? 10.725 21.495 -19.974 1.00 62.00 302 HIS A C 1
ATOM 2395 O O . HIS A 1 302 ? 10.540 22.061 -18.897 1.00 62.00 302 HIS A O 1
ATOM 2401 N N . LEU A 1 303 ? 10.732 22.157 -21.136 1.00 65.75 303 LEU A N 1
ATOM 2402 C CA . LEU A 1 303 ? 10.546 23.608 -21.246 1.00 65.75 303 LEU A CA 1
ATOM 2403 C C . LEU A 1 303 ? 9.166 24.053 -20.740 1.00 65.75 303 LEU A C 1
ATOM 2405 O O . LEU A 1 303 ? 9.068 25.029 -19.995 1.00 65.75 303 LEU A O 1
ATOM 2409 N N . LYS A 1 304 ? 8.099 23.302 -21.051 1.00 64.50 304 LYS A N 1
ATOM 2410 C CA . LYS A 1 304 ? 6.762 23.557 -20.484 1.00 64.50 304 LYS A CA 1
ATOM 2411 C C . LYS A 1 304 ? 6.734 23.384 -18.965 1.00 64.50 304 LYS A C 1
ATOM 2413 O O . LYS A 1 304 ? 6.130 24.204 -18.275 1.00 64.50 304 LYS A O 1
ATOM 2418 N N . ARG A 1 305 ? 7.388 22.348 -18.427 1.00 62.88 305 ARG A N 1
ATOM 2419 C CA . ARG A 1 305 ? 7.436 22.079 -16.978 1.00 62.88 305 ARG A CA 1
ATOM 2420 C C . ARG A 1 305 ? 8.206 23.165 -16.224 1.00 62.88 305 ARG A C 1
ATOM 2422 O O . ARG A 1 305 ? 7.741 23.617 -15.182 1.00 62.88 305 ARG A O 1
ATOM 2429 N N . PHE A 1 306 ? 9.319 23.636 -16.786 1.00 63.22 306 PHE A N 1
ATOM 2430 C CA . PHE A 1 306 ? 10.107 24.744 -16.240 1.00 63.22 306 PHE A CA 1
ATOM 2431 C C . PHE A 1 306 ? 9.327 26.067 -16.264 1.00 63.22 306 PHE A C 1
ATOM 2433 O O . PHE A 1 306 ? 9.306 26.794 -15.272 1.00 63.22 306 PHE A O 1
ATOM 2440 N N . GLY A 1 307 ? 8.607 26.344 -17.358 1.00 62.19 307 GLY A N 1
ATOM 2441 C CA . GLY A 1 307 ? 7.731 27.514 -17.462 1.00 62.19 307 GLY A CA 1
ATOM 2442 C C . GLY A 1 307 ? 6.576 27.498 -16.453 1.00 62.19 307 GLY A C 1
ATOM 2443 O O . GLY A 1 307 ? 6.270 28.522 -15.843 1.00 62.19 307 GLY A O 1
ATOM 2444 N N . LEU A 1 308 ? 5.960 26.333 -16.216 1.00 64.50 308 LEU A N 1
ATOM 2445 C CA . LEU A 1 308 ? 4.905 26.172 -15.207 1.00 64.50 308 LEU A CA 1
ATOM 2446 C C . LEU A 1 308 ? 5.437 26.287 -13.771 1.00 64.50 308 LEU A C 1
ATOM 2448 O O . LEU A 1 308 ? 4.761 26.871 -12.925 1.00 64.50 308 LEU A O 1
ATOM 2452 N N . PHE A 1 309 ? 6.643 25.780 -13.498 1.00 56.47 309 PHE A N 1
ATOM 2453 C CA . PHE A 1 309 ? 7.297 25.926 -12.196 1.00 56.47 309 PHE A CA 1
ATOM 2454 C C . PHE A 1 309 ? 7.602 27.395 -11.887 1.00 56.47 309 PHE A C 1
ATOM 2456 O O . PHE A 1 309 ? 7.231 27.881 -10.822 1.00 56.47 309 PHE A O 1
ATOM 2463 N N . GLN A 1 310 ? 8.157 28.141 -12.849 1.00 59.59 310 GLN A N 1
ATOM 2464 C CA . GLN A 1 310 ? 8.362 29.583 -12.691 1.00 59.59 310 GLN A CA 1
ATOM 2465 C C . GLN A 1 310 ? 7.056 30.344 -12.444 1.00 59.59 310 GLN A C 1
ATOM 2467 O O . GLN A 1 310 ? 7.027 31.266 -11.630 1.00 59.59 310 GLN A O 1
ATOM 2472 N N . ARG A 1 311 ? 5.964 29.957 -13.117 1.00 56.19 311 ARG A N 1
ATOM 2473 C CA . ARG A 1 311 ? 4.644 30.552 -12.873 1.00 56.19 311 ARG A CA 1
ATOM 2474 C C . ARG A 1 311 ? 4.153 30.280 -11.454 1.00 56.19 311 ARG A C 1
ATOM 2476 O O . ARG A 1 311 ? 3.639 31.192 -10.823 1.00 56.19 311 ARG A O 1
ATOM 2483 N N . ARG A 1 312 ? 4.339 29.060 -10.941 1.00 56.34 312 ARG A N 1
ATOM 2484 C CA . ARG A 1 312 ? 3.913 28.679 -9.587 1.00 56.34 312 ARG A CA 1
ATOM 2485 C C . ARG A 1 312 ? 4.736 29.380 -8.501 1.00 56.34 312 ARG A C 1
ATOM 2487 O O . ARG A 1 312 ? 4.158 29.851 -7.532 1.00 56.34 312 ARG A O 1
ATOM 2494 N N . VAL A 1 313 ? 6.049 29.518 -8.700 1.00 59.16 313 VAL A N 1
ATOM 2495 C CA . VAL A 1 313 ? 6.930 30.276 -7.792 1.00 59.16 313 VAL A CA 1
ATOM 2496 C C . VAL A 1 313 ? 6.556 31.760 -7.775 1.00 59.16 313 VAL A C 1
ATOM 2498 O O . VAL A 1 313 ? 6.427 32.333 -6.701 1.00 59.16 313 VAL A O 1
ATOM 2501 N N . LYS A 1 314 ? 6.289 32.373 -8.939 1.00 54.12 314 LYS A N 1
ATOM 2502 C CA . LYS A 1 314 ? 5.817 33.768 -8.993 1.00 54.12 314 LYS A CA 1
ATOM 2503 C C . LYS A 1 314 ? 4.468 33.973 -8.303 1.00 54.12 314 LYS A C 1
ATOM 2505 O O . LYS A 1 314 ? 4.279 35.006 -7.680 1.00 54.12 314 LYS A O 1
ATOM 2510 N N . VAL A 1 315 ? 3.538 33.021 -8.407 1.00 61.94 315 VAL A N 1
ATOM 2511 C CA . VAL A 1 315 ? 2.240 33.114 -7.715 1.00 61.94 315 VAL A CA 1
ATOM 2512 C C . VAL A 1 315 ? 2.415 33.008 -6.197 1.00 61.94 315 VAL A C 1
ATOM 2514 O O . VAL A 1 315 ? 1.846 33.827 -5.486 1.00 61.94 315 VAL A O 1
ATOM 2517 N N . GLY A 1 316 ? 3.265 32.097 -5.707 1.00 57.19 316 GLY A N 1
ATOM 2518 C CA . GLY A 1 316 ? 3.562 31.991 -4.272 1.00 57.19 316 GLY A CA 1
ATOM 2519 C C . GLY A 1 316 ? 4.264 33.227 -3.692 1.00 57.19 316 GLY A C 1
ATOM 2520 O O . GLY A 1 316 ? 3.994 33.614 -2.560 1.00 57.19 316 GLY A O 1
ATOM 2521 N N . ASP A 1 317 ? 5.117 33.891 -4.476 1.00 60.06 317 ASP A N 1
ATOM 2522 C CA . ASP A 1 317 ? 5.788 35.134 -4.066 1.00 60.06 317 ASP A CA 1
ATOM 2523 C C . ASP A 1 317 ? 4.805 36.323 -3.993 1.00 60.06 317 ASP A C 1
ATOM 2525 O O . ASP A 1 317 ? 4.880 37.160 -3.096 1.00 60.06 317 ASP A O 1
ATOM 2529 N N . ILE A 1 318 ? 3.810 36.366 -4.889 1.00 68.75 318 ILE A N 1
ATOM 2530 C CA . ILE A 1 318 ? 2.729 37.366 -4.844 1.00 68.75 318 ILE A CA 1
ATOM 2531 C C . ILE A 1 318 ? 1.805 37.124 -3.641 1.00 68.75 318 ILE A C 1
ATOM 2533 O O . ILE A 1 318 ? 1.406 38.084 -2.986 1.00 68.75 318 ILE A O 1
ATOM 2537 N N . GLU A 1 319 ? 1.491 35.865 -3.331 1.00 65.62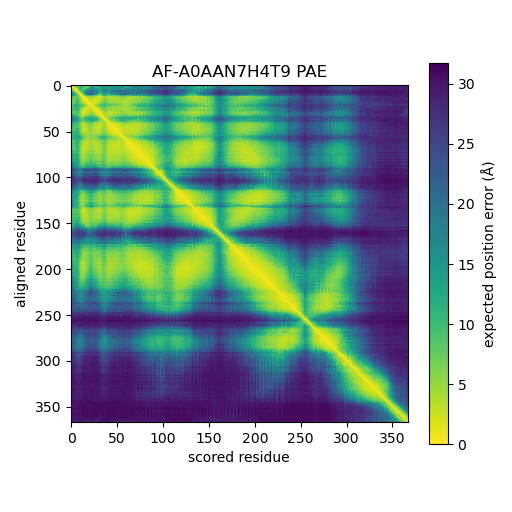 319 GLU A N 1
ATOM 2538 C CA . GLU A 1 319 ? 0.642 35.484 -2.193 1.00 65.62 319 GLU A CA 1
ATOM 2539 C C . GLU A 1 319 ? 1.325 35.803 -0.853 1.00 65.62 319 GLU A C 1
ATOM 2541 O O . GLU A 1 319 ? 0.747 36.498 -0.020 1.00 65.62 319 GLU A O 1
ATOM 2546 N N . SER A 1 320 ? 2.608 35.461 -0.703 1.00 62.62 320 SER A N 1
ATOM 2547 C CA . SER A 1 320 ? 3.425 35.826 0.467 1.00 62.62 320 SER A CA 1
ATOM 2548 C C . SER A 1 320 ? 3.536 37.347 0.665 1.00 62.62 320 SER A C 1
ATOM 2550 O O . SER A 1 320 ? 3.435 37.868 1.783 1.00 62.62 320 SER A O 1
ATOM 2552 N N . LYS A 1 321 ? 3.676 38.106 -0.431 1.00 66.88 321 LYS A N 1
ATOM 2553 C CA . LYS A 1 321 ? 3.722 39.576 -0.386 1.00 66.88 321 LYS A CA 1
ATOM 2554 C C . LYS A 1 321 ? 2.361 40.200 -0.053 1.00 66.88 321 LYS A C 1
ATOM 2556 O O . LYS A 1 321 ? 2.304 41.263 0.562 1.00 66.88 321 LYS A O 1
ATOM 2561 N N . ALA A 1 322 ? 1.262 39.548 -0.429 1.00 67.25 322 ALA A N 1
ATOM 2562 C CA . ALA A 1 322 ? -0.085 39.962 -0.048 1.00 67.25 322 ALA A CA 1
ATOM 2563 C C . ALA A 1 322 ? -0.367 39.686 1.439 1.00 67.25 322 ALA A C 1
ATOM 2565 O O . ALA A 1 322 ? -0.892 40.564 2.124 1.00 67.25 322 ALA A O 1
ATOM 2566 N N . GLU A 1 323 ? 0.036 38.523 1.961 1.00 71.44 323 GLU A N 1
ATOM 2567 C CA . GLU A 1 323 ? -0.135 38.173 3.379 1.00 71.44 323 GLU A CA 1
ATOM 2568 C C . GLU A 1 323 ? 0.677 39.085 4.304 1.00 71.44 323 GLU A C 1
ATOM 2570 O O . GLU A 1 323 ? 0.154 39.590 5.298 1.00 71.44 323 GLU A O 1
ATOM 2575 N N . SER A 1 324 ? 1.929 39.378 3.948 1.00 70.06 324 SER A N 1
ATOM 2576 C CA . SER A 1 324 ? 2.776 40.302 4.713 1.00 70.06 324 SER A CA 1
ATOM 2577 C C . SER A 1 324 ? 2.208 41.726 4.752 1.00 70.06 324 SER A C 1
ATOM 2579 O O . SER A 1 324 ? 2.146 42.326 5.826 1.00 70.06 324 SER A O 1
ATOM 2581 N N . ASN A 1 325 ? 1.695 42.248 3.633 1.00 74.31 325 ASN A N 1
ATOM 2582 C CA . ASN A 1 325 ? 1.026 43.555 3.610 1.00 74.31 325 ASN A CA 1
ATOM 2583 C C . ASN A 1 325 ? -0.268 43.578 4.445 1.00 74.31 325 ASN A C 1
ATOM 2585 O O . ASN A 1 325 ? -0.567 44.583 5.092 1.00 74.31 325 ASN A O 1
ATOM 2589 N N . LEU A 1 326 ? -1.029 42.479 4.463 1.00 74.88 326 LEU A N 1
ATOM 2590 C CA . LEU A 1 326 ? -2.258 42.362 5.252 1.00 74.88 326 LEU A CA 1
ATOM 2591 C C . LEU A 1 326 ? -1.975 42.325 6.762 1.00 74.88 326 LEU A C 1
ATOM 2593 O O . LEU A 1 326 ? -2.723 42.911 7.546 1.00 74.88 326 LEU A O 1
ATOM 2597 N N . ILE A 1 327 ? -0.879 41.681 7.173 1.00 72.00 327 ILE A N 1
ATOM 2598 C CA . ILE A 1 327 ? -0.416 41.675 8.568 1.00 72.00 327 ILE A CA 1
ATOM 2599 C C . ILE A 1 327 ? -0.001 43.087 8.994 1.00 72.00 327 ILE A C 1
ATOM 2601 O O . ILE A 1 327 ? -0.444 43.549 10.045 1.00 72.00 327 ILE A O 1
ATOM 2605 N N . VAL A 1 328 ? 0.768 43.799 8.162 1.00 72.50 328 VAL A N 1
ATOM 2606 C CA . VAL A 1 328 ? 1.190 45.181 8.448 1.00 72.50 328 VAL A CA 1
ATOM 2607 C C . VAL A 1 328 ? -0.023 46.104 8.597 1.00 72.50 328 VAL A C 1
ATOM 2609 O O . VAL A 1 328 ? -0.118 46.820 9.593 1.00 72.50 328 VAL A O 1
ATOM 2612 N N . LEU A 1 329 ? -0.998 46.023 7.684 1.00 69.88 329 LEU A N 1
ATOM 2613 C CA . LEU A 1 329 ? -2.237 46.808 7.761 1.00 69.88 329 LEU A CA 1
ATOM 2614 C C . LEU A 1 329 ? -3.036 46.531 9.041 1.00 69.88 329 LEU A C 1
ATOM 2616 O O . LEU A 1 329 ? -3.497 47.470 9.694 1.00 69.88 329 LEU A O 1
ATOM 2620 N N . ARG A 1 330 ? -3.158 45.259 9.445 1.00 71.62 330 ARG A N 1
ATOM 2621 C CA . ARG A 1 330 ? -3.813 44.888 10.709 1.00 71.62 330 ARG A CA 1
ATOM 2622 C C . ARG A 1 330 ? -3.077 45.444 11.921 1.00 71.62 330 ARG A C 1
ATOM 2624 O O . ARG A 1 330 ? -3.724 45.945 12.834 1.00 71.62 330 ARG A O 1
ATOM 2631 N N . THR A 1 331 ? -1.745 45.397 11.928 1.00 67.06 331 THR A N 1
ATOM 2632 C CA . THR A 1 331 ? -0.962 45.970 13.030 1.00 67.06 331 THR A CA 1
ATOM 2633 C C . THR A 1 331 ? -1.081 47.490 13.095 1.00 67.06 331 THR A C 1
ATOM 2635 O O . THR A 1 331 ? -1.213 48.030 14.186 1.00 67.06 331 THR A O 1
ATOM 2638 N N . THR A 1 332 ? -1.125 48.192 11.959 1.00 69.19 332 THR A N 1
ATOM 2639 C CA . THR A 1 332 ? -1.319 49.650 11.949 1.00 69.19 332 THR A CA 1
ATOM 2640 C C . THR A 1 332 ? -2.721 50.059 12.391 1.00 69.19 332 THR A C 1
ATOM 2642 O O . THR A 1 332 ? -2.848 51.022 13.137 1.00 69.19 332 THR A O 1
ATOM 2645 N N . MET A 1 333 ? -3.761 49.307 12.007 1.00 69.12 333 MET A N 1
ATOM 2646 C CA . MET A 1 333 ? -5.128 49.553 12.487 1.00 69.12 333 MET A CA 1
ATOM 2647 C C . MET A 1 333 ? -5.243 49.315 13.999 1.00 69.12 333 MET A C 1
ATOM 2649 O O . MET A 1 333 ? -5.794 50.150 14.702 1.00 69.12 333 MET A O 1
ATOM 2653 N N . ALA A 1 334 ? -4.629 48.249 14.525 1.00 65.12 334 ALA A N 1
ATOM 2654 C CA . ALA A 1 334 ? -4.628 47.974 15.963 1.00 65.12 334 ALA A CA 1
ATOM 2655 C C . ALA A 1 334 ? -3.879 49.040 16.788 1.00 65.12 334 ALA A C 1
ATOM 2657 O O . ALA A 1 334 ? -4.267 49.336 17.916 1.00 65.12 334 ALA A O 1
ATOM 2658 N N . ILE A 1 335 ? -2.812 49.633 16.238 1.00 63.03 335 ILE A N 1
ATOM 2659 C CA . ILE A 1 335 ? -2.083 50.737 16.885 1.00 63.03 335 ILE A CA 1
ATOM 2660 C C . ILE A 1 335 ? -2.916 52.028 16.867 1.00 63.03 335 ILE A C 1
ATOM 2662 O O . ILE A 1 335 ? -2.907 52.767 17.851 1.00 63.03 335 ILE A O 1
ATOM 2666 N N . GLN A 1 336 ? -3.660 52.279 15.786 1.00 67.69 336 GLN A N 1
ATOM 2667 C CA . GLN A 1 336 ? -4.576 53.415 15.682 1.00 67.69 336 GLN A CA 1
ATOM 2668 C C . GLN A 1 336 ? -5.697 53.314 16.735 1.00 67.69 336 GLN A C 1
ATOM 2670 O O . GLN A 1 336 ? -5.864 54.246 17.522 1.00 67.69 336 GLN A O 1
ATOM 2675 N N . ASP A 1 337 ? -6.353 52.152 16.840 1.00 58.50 337 ASP A N 1
ATOM 2676 C CA . ASP A 1 337 ? -7.416 51.888 17.825 1.00 58.50 337 ASP A CA 1
ATOM 2677 C C . ASP A 1 337 ? -6.902 51.988 19.275 1.00 58.50 337 ASP A C 1
ATOM 2679 O O . ASP A 1 337 ? -7.565 52.540 20.157 1.00 58.50 337 ASP A O 1
ATOM 2683 N N . ALA A 1 338 ? -5.679 51.508 19.539 1.00 56.44 338 ALA A N 1
ATOM 2684 C CA . ALA A 1 338 ? -5.051 51.635 20.853 1.00 56.44 338 ALA A CA 1
ATOM 2685 C C . ALA A 1 338 ? -4.738 53.101 21.211 1.00 56.44 338 ALA A C 1
ATOM 2687 O O . ALA A 1 338 ? -4.890 53.492 22.371 1.00 56.44 338 ALA A O 1
ATOM 2688 N N . SER A 1 339 ? -4.348 53.927 20.232 1.00 55.38 339 SER A N 1
ATOM 2689 C CA . SER A 1 339 ? -4.081 55.357 20.442 1.00 55.38 339 SER A CA 1
ATOM 2690 C C . SER A 1 339 ? -5.348 56.165 20.744 1.00 55.38 339 SER A C 1
ATOM 2692 O O . SER A 1 339 ? -5.306 57.088 21.556 1.00 55.38 339 SER A O 1
ATOM 2694 N N . GLU A 1 340 ? -6.484 55.769 20.167 1.00 54.88 340 GLU A N 1
ATOM 2695 C CA . GLU A 1 340 ? -7.781 56.413 20.389 1.00 54.88 340 GLU A CA 1
ATOM 2696 C C . GLU A 1 340 ? -8.324 56.074 21.790 1.00 54.88 340 GLU A C 1
ATOM 2698 O O . GLU A 1 340 ? -8.763 56.962 22.520 1.00 54.88 340 GLU A O 1
ATOM 2703 N N . SER A 1 341 ? -8.129 54.830 22.255 1.00 51.75 341 SER A N 1
ATOM 2704 C CA . SER A 1 341 ? -8.499 54.408 23.620 1.00 51.75 341 SER A CA 1
ATOM 2705 C C . SER A 1 341 ? -7.686 55.086 24.740 1.00 51.75 341 SER A C 1
ATOM 2707 O O . SER A 1 341 ? -8.186 55.299 25.848 1.00 51.75 341 SER A O 1
ATOM 2709 N N . ALA A 1 342 ? -6.435 55.472 24.465 1.00 51.72 342 ALA A N 1
ATOM 2710 C CA . ALA A 1 342 ? -5.577 56.152 25.434 1.00 51.72 342 ALA A CA 1
ATOM 2711 C C . ALA A 1 342 ? -5.926 57.644 25.603 1.00 51.72 342 ALA A C 1
ATOM 2713 O O . ALA A 1 342 ? -5.686 58.208 26.673 1.00 51.72 342 ALA A O 1
ATOM 2714 N N . SER A 1 343 ? -6.527 58.277 24.588 1.00 47.22 343 SER A N 1
ATOM 2715 C CA . SER A 1 343 ? -6.927 59.690 24.643 1.00 47.22 343 SER A CA 1
ATOM 2716 C C . SER A 1 343 ? -8.157 59.925 25.532 1.00 47.22 343 SER A C 1
ATOM 2718 O O . SER A 1 343 ? -8.245 60.961 26.193 1.00 47.22 343 SER A O 1
ATOM 2720 N N . ASP A 1 344 ? -9.067 58.953 25.637 1.00 46.38 344 ASP A N 1
ATOM 2721 C CA . ASP A 1 344 ? -10.298 59.087 26.433 1.00 46.38 344 ASP A CA 1
ATOM 2722 C C . ASP A 1 344 ? -10.090 58.909 27.948 1.00 46.38 344 ASP A C 1
ATOM 2724 O O . ASP A 1 344 ? -10.934 59.308 28.752 1.00 46.38 344 ASP A O 1
ATOM 2728 N N . THR A 1 345 ? -8.940 58.380 28.381 1.00 49.53 345 THR A N 1
ATOM 2729 C CA . THR A 1 345 ? -8.698 58.075 29.807 1.00 49.53 345 THR A CA 1
ATOM 2730 C C . THR A 1 345 ? -8.014 59.224 30.576 1.00 49.53 345 THR A C 1
ATOM 2732 O O . THR A 1 345 ? -7.830 59.140 31.790 1.00 49.53 345 THR A O 1
ATOM 2735 N N . ALA A 1 346 ? -7.651 60.330 29.913 1.00 43.84 346 ALA A N 1
ATOM 2736 C CA . ALA A 1 346 ? -6.865 61.419 30.512 1.00 43.84 346 ALA A CA 1
ATOM 2737 C C . ALA A 1 346 ? -7.684 62.579 31.126 1.00 43.84 346 ALA A C 1
ATOM 2739 O O . ALA A 1 346 ? -7.093 63.556 31.589 1.00 43.84 346 ALA A O 1
ATOM 2740 N N . THR A 1 347 ? -9.020 62.488 31.194 1.00 45.81 347 THR A N 1
ATOM 2741 C CA . THR A 1 347 ? -9.870 63.573 31.728 1.00 45.81 347 THR A CA 1
ATOM 2742 C C . THR A 1 347 ? -10.729 63.114 32.914 1.00 45.81 347 THR A C 1
ATOM 2744 O O . THR A 1 347 ? -11.930 62.905 32.781 1.00 45.81 347 THR A O 1
ATOM 2747 N N . ALA A 1 348 ? -10.138 62.994 34.109 1.00 36.59 348 ALA A N 1
ATOM 2748 C CA . ALA A 1 348 ? -10.889 62.981 35.374 1.00 36.59 348 ALA A CA 1
ATOM 2749 C C . ALA A 1 348 ? -10.048 63.554 36.541 1.00 36.59 348 ALA A C 1
ATOM 2751 O O . ALA A 1 348 ? -8.851 63.269 36.630 1.00 36.59 348 ALA A O 1
ATOM 2752 N N . PRO A 1 349 ? -10.622 64.391 37.434 1.00 41.94 349 PRO A N 1
ATOM 2753 C CA . PRO A 1 349 ? -9.841 65.271 38.299 1.00 41.94 349 PRO A CA 1
ATOM 2754 C C . PRO A 1 349 ? -9.462 64.675 39.665 1.00 41.94 349 PRO A C 1
ATOM 2756 O O . PRO A 1 349 ? -10.175 63.878 40.271 1.00 41.94 349 PRO A O 1
ATOM 2759 N N . ARG A 1 350 ? -8.324 65.178 40.162 1.00 36.16 350 ARG A N 1
ATOM 2760 C CA . ARG A 1 350 ? -7.701 64.971 41.480 1.00 36.16 350 ARG A CA 1
ATOM 2761 C C . ARG A 1 350 ? -8.672 65.092 42.664 1.00 36.16 350 ARG A C 1
ATOM 2763 O O . ARG A 1 350 ? -9.356 66.105 42.803 1.00 36.16 350 ARG A O 1
ATOM 2770 N N . ARG A 1 351 ? -8.559 64.172 43.633 1.00 33.38 351 ARG A N 1
ATOM 2771 C CA . ARG A 1 351 ? -8.911 64.437 45.038 1.00 33.38 351 ARG A CA 1
ATOM 2772 C C . ARG A 1 351 ? -7.905 63.811 46.008 1.00 33.38 351 ARG A C 1
ATOM 2774 O O . ARG A 1 351 ? -7.269 62.805 45.726 1.00 33.38 351 ARG A O 1
ATOM 2781 N N . SER A 1 352 ? -7.726 64.525 47.108 1.00 32.88 352 SER A N 1
ATOM 2782 C CA . SER A 1 352 ? -6.601 64.571 48.036 1.00 32.88 352 SER A CA 1
ATOM 2783 C C . SER A 1 352 ? -6.501 63.421 49.045 1.00 32.88 352 SER A C 1
ATOM 2785 O O . SER A 1 352 ? -7.487 63.032 49.660 1.00 32.88 352 SER A O 1
ATOM 2787 N N . THR A 1 353 ? -5.255 62.993 49.253 1.00 36.91 353 THR A N 1
ATOM 2788 C CA . THR A 1 353 ? -4.579 62.559 50.493 1.00 36.91 353 THR A CA 1
ATOM 2789 C C . THR A 1 353 ? -5.394 62.373 51.784 1.00 36.91 353 THR A C 1
ATOM 2791 O O . THR A 1 353 ? -5.935 63.337 52.324 1.00 36.91 353 THR A O 1
ATOM 2794 N N . SER A 1 354 ? -5.271 61.186 52.393 1.00 30.58 354 SER A N 1
ATOM 2795 C CA . SER A 1 354 ? -5.257 61.008 53.855 1.00 30.58 354 SER A CA 1
ATOM 2796 C C . SER A 1 354 ? -4.677 59.638 54.252 1.00 30.58 354 SER A C 1
ATOM 2798 O O . SER A 1 354 ? -5.298 58.611 54.016 1.00 30.58 354 SER A O 1
ATOM 2800 N N . GLY A 1 355 ? -3.481 59.685 54.856 1.00 31.52 355 GLY A N 1
ATOM 2801 C CA . GLY A 1 355 ? -2.858 58.792 55.850 1.00 31.52 355 GLY A CA 1
ATOM 2802 C C . GLY A 1 355 ? -3.359 57.361 56.092 1.00 31.52 355 GLY A C 1
ATOM 2803 O O . GLY A 1 355 ? -4.522 57.163 56.421 1.00 31.52 355 GLY A O 1
ATOM 2804 N N . ARG A 1 356 ? -2.414 56.404 56.178 1.00 33.34 356 ARG A N 1
ATOM 2805 C CA . ARG A 1 356 ? -1.956 55.772 57.448 1.00 33.34 356 ARG A CA 1
ATOM 2806 C C . ARG A 1 356 ? -1.228 54.433 57.204 1.00 33.34 356 ARG A C 1
ATOM 2808 O O . ARG A 1 356 ? -1.819 53.474 56.740 1.00 33.34 356 ARG A O 1
ATOM 2815 N N . SER A 1 357 ? 0.058 54.427 57.569 1.00 31.62 357 SER A N 1
ATOM 2816 C CA . SER A 1 357 ? 0.853 53.384 58.253 1.00 31.62 357 SER A CA 1
ATOM 2817 C C . SER A 1 357 ? 0.432 51.905 58.184 1.00 31.62 357 SER A C 1
ATOM 2819 O O . SER A 1 357 ? -0.630 51.557 58.690 1.00 31.62 357 SER A O 1
ATOM 2821 N N . SER A 1 358 ? 1.373 51.041 57.766 1.00 33.62 358 SER A N 1
ATOM 2822 C CA . SER A 1 358 ? 1.937 49.897 58.535 1.00 33.62 358 SER A CA 1
ATOM 2823 C C . SER A 1 358 ? 2.394 48.792 57.563 1.00 33.62 358 SER A C 1
ATOM 2825 O O . SER A 1 358 ? 1.573 48.197 56.883 1.00 33.62 358 SER A O 1
ATOM 2827 N N . LYS A 1 359 ? 3.704 48.689 57.304 1.00 34.78 359 LYS A N 1
ATOM 2828 C CA . LYS A 1 359 ? 4.620 47.609 57.746 1.00 34.78 359 LYS A CA 1
ATOM 2829 C C . LYS A 1 359 ? 4.360 46.202 57.179 1.00 34.78 359 LYS A C 1
ATOM 2831 O O . LYS A 1 359 ? 3.364 45.588 57.535 1.00 34.78 359 LYS A O 1
ATOM 2836 N N . ALA A 1 360 ? 5.443 45.698 56.564 1.00 33.84 360 ALA A N 1
ATOM 2837 C CA . ALA A 1 360 ? 5.927 44.308 56.566 1.00 33.84 360 ALA A CA 1
ATOM 2838 C C . ALA A 1 360 ? 5.098 43.337 55.695 1.00 33.84 360 ALA A C 1
ATOM 2840 O O . ALA A 1 360 ? 3.899 43.516 55.559 1.00 33.84 360 ALA A O 1
ATOM 2841 N N . VAL A 1 361 ? 5.619 42.322 55.007 1.00 38.62 361 VAL A N 1
ATOM 2842 C CA . VAL A 1 361 ? 6.814 41.448 55.061 1.00 38.62 361 VAL A CA 1
ATOM 2843 C C . VAL A 1 361 ? 6.973 41.003 53.572 1.00 38.62 361 VAL A C 1
ATOM 2845 O O . VAL A 1 361 ? 5.955 40.878 52.890 1.00 38.62 361 VAL A O 1
ATOM 2848 N N . GLU A 1 362 ? 8.146 41.041 52.921 1.00 38.06 362 GLU A N 1
ATOM 2849 C CA . GLU A 1 362 ? 9.030 39.861 52.710 1.00 38.06 362 GLU A CA 1
ATOM 2850 C C . GLU A 1 362 ? 8.231 38.561 52.413 1.00 38.06 362 GLU A C 1
ATOM 2852 O O . GLU A 1 362 ? 7.246 38.257 53.069 1.00 38.06 362 GLU A O 1
ATOM 2857 N N . ASP A 1 363 ? 8.553 37.659 51.500 1.00 34.06 363 ASP A N 1
ATOM 2858 C CA . ASP A 1 363 ? 9.559 37.498 50.460 1.00 34.06 363 ASP A CA 1
ATOM 2859 C C . ASP A 1 363 ? 9.216 36.147 49.773 1.00 34.06 363 ASP A C 1
ATOM 2861 O O . ASP A 1 363 ? 8.429 35.367 50.317 1.00 34.06 363 ASP A O 1
ATOM 2865 N N . CYS A 1 364 ? 9.878 35.847 48.649 1.00 31.33 364 CYS A N 1
ATOM 2866 C CA . CYS A 1 364 ? 10.033 34.516 48.016 1.00 31.33 364 CYS A CA 1
ATOM 2867 C C . CYS A 1 364 ? 8.803 33.923 47.285 1.00 31.33 364 CYS A C 1
ATOM 2869 O O . CYS A 1 364 ? 7.752 33.700 47.870 1.00 31.33 364 CYS A O 1
ATOM 2871 N N . VAL A 1 365 ? 8.791 33.653 45.970 1.00 35.00 365 VAL A N 1
ATOM 2872 C CA . VAL A 1 365 ? 9.784 33.104 45.010 1.00 35.00 365 VAL A CA 1
ATOM 2873 C C . VAL A 1 365 ? 10.264 31.684 45.337 1.00 35.00 365 VAL A C 1
ATOM 2875 O O . VAL A 1 365 ? 10.763 31.426 46.426 1.00 35.00 365 VAL A O 1
ATOM 2878 N N . ALA A 1 366 ? 10.208 30.851 44.285 1.00 34.31 366 ALA A N 1
ATOM 2879 C CA . ALA A 1 366 ? 10.740 29.492 44.101 1.00 34.31 366 ALA A CA 1
ATOM 2880 C C . ALA A 1 366 ? 9.824 28.370 44.642 1.00 34.31 366 ALA A C 1
ATOM 2882 O O . ALA A 1 366 ? 9.300 28.473 45.743 1.00 34.31 366 ALA A O 1
ATOM 2883 N N . VAL A 1 367 ? 9.543 27.283 43.916 1.00 37.75 367 VAL A N 1
ATOM 2884 C CA . VAL A 1 367 ? 10.271 26.562 42.849 1.00 37.75 367 VAL A CA 1
ATOM 2885 C C . VAL A 1 367 ? 9.281 26.002 41.831 1.00 37.75 367 VAL A C 1
ATOM 2887 O O . VAL A 1 367 ? 8.188 25.575 42.269 1.00 37.75 367 VAL A O 1
#

Mean predicted aligned error: 17.95 Å

Solvent-accessible surface area (backbone atoms only — not comparable to full-atom values): 21137 Å² total; per-residue (Å²): 90,70,34,59,31,71,70,50,98,64,24,61,44,33,40,37,41,33,45,41,84,92,72,69,42,61,48,69,52,78,49,58,64,80,57,90,96,55,84,57,60,54,61,53,52,53,51,50,45,56,54,50,59,74,75,51,93,50,55,84,49,45,68,56,57,45,48,52,55,52,49,53,53,48,53,51,54,51,49,51,49,51,49,54,51,50,54,49,68,66,34,61,67,56,57,48,59,69,72,50,79,80,69,74,92,80,56,66,72,68,52,52,55,52,50,52,55,49,49,51,50,52,49,50,48,46,49,44,61,60,50,34,64,54,58,45,47,45,36,42,40,52,25,48,49,56,42,52,53,53,50,53,56,54,66,63,73,73,75,84,79,97,69,85,83,56,70,67,65,58,51,54,58,50,54,52,50,52,53,49,55,53,50,50,55,50,35,51,49,51,52,51,54,50,50,54,50,49,54,51,50,51,53,51,53,52,51,53,50,53,49,54,50,50,53,50,49,52,53,50,52,53,50,50,53,53,51,52,53,53,51,51,50,49,44,50,46,54,54,50,52,53,51,47,62,72,47,50,84,68,58,56,77,47,99,78,83,51,79,55,74,54,95,58,63,64,55,54,57,67,52,46,53,59,54,34,49,51,45,41,54,54,51,52,52,49,55,52,46,55,52,49,50,53,55,49,51,52,51,53,49,51,52,53,52,52,54,51,49,53,53,51,52,54,50,52,54,52,50,56,55,50,52,54,52,52,52,51,52,51,52,53,51,53,52,52,56,52,55,56,60,57,64,72,71,75,81,77,84,92,82,83,87,83,90,82,89,83,85,88,76,90,79,82,84,88,132

Secondary structure (DSSP, 8-state):
-EEE----TT--EEEEEEEETTTTEEEEEEEEPPPTTS--HHHHHHHHHHHHHHH-S-GGGHHHHHHHHHHHHHHHHHHHHHHHHHHHHHSHHHHHHHH-TTS-SSSHHHHHHHHHHHHHHHHHHHHHHHHSSHHHHHHHHHHHHHHHHHHHHHHHTT--S-S---HHHHHHHHHHHHHHHHHHHHHHHHHHHHHHHHHHHHHHHHHHHHHHHHHHHHHHHHHHHHHHHHHHHHHHHHHHHHHHHHHGGG-EE-TTS-EE--TTHHHHHHHHHHHHHHHHHHHHHHHHHHHHHHHHHHHHHHHHHHHHHHHHHHHHHHHHHHHHHHHHHHHHHHHHHHHHHHHGGG---------------------

Nearest PDB structures (foldseek):
  5c1f-assembly1_B  TM=3.973E-01  e=1.453E+00  Schizosaccharomyces pombe 972h-
  1cii-assembly1_A  TM=2.732E-01  e=1.094E+00  Escherichia coli
  2fic-assembly2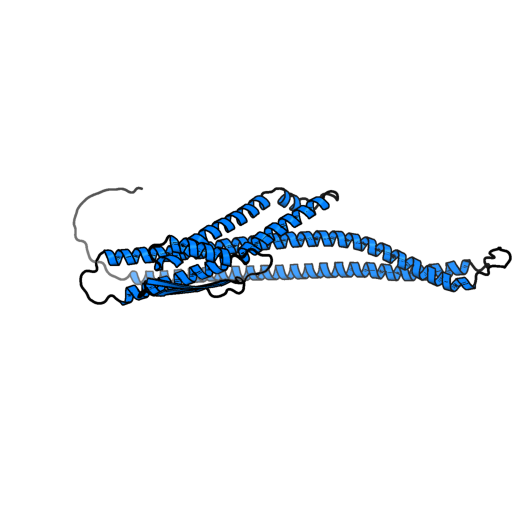_A  TM=3.028E-01  e=7.545E+00  Homo sapiens

Foldseek 3Di:
DWFWQDDDVQEQWIKIWDADPVVQAIDIDIGGDDDPPDDGLSVVLVVLLVVLVVPDPHNVCSLVSSLVVVLVVLVVLLVVLVVVVVVVVPPVLVVCVVVVPPDDDDCPPVNVVVLVVVLVSLVVSLSCLRHHCLSVSLSSLVSVLVVLVVVLVVLVVPDDDDDDDDPVSVVVNVVSVVVNVVSVVSSVCSVVSSVVSNVVSVVVNVVSVVVVVVVVVVVVVVVVVVVLVVLLVCLLVVLLVVLVVVCVVVFDQDPPRDGDDPPCPVVSVVPSVVSSVVSNVVSVVVVVVVVVVVVVVVVVVVVVVVVVVVVVVVVVVVVVVVVVVVVVVVVVVVVVVVVVVVVVVPDDDDDDDDDDDDDDDDDDDDD

pLDDT: mean 70.94, std 15.68, range [30.58, 91.06]

Sequence (367 aa):
MVFNTVPSGSCGMTMGLSYDPKRHMTQGFFGYRVVPGFYSYGAMVIQDLKSTARYIPEPLLLPFAAYEQLEYKFQKDLLAASTALDIFNRDKRFTDIFLDSDSDQAQTSSVTLGYQDLHRTIVNYHTILANSYGPFLTAFGLSLRSACSKLEQQSFSGGVDGSDTPECQRYDSFQSRQCIETLIARSEYLHLSRSRLLTKMDIYLQVIHNFMQQDIARETKRDSSAMKSLSLLTMVFLPTTAIATIMDPFTQVSWNDEITVTSQFWVFWAAAAPVTLIVLIIGVSWIHKAECQQAFMTKVAHLKRFGLFQRRVKVGDIESKAESNLIVLRTTMAIQDASESASDTATAPRRSTSGRSSKAVEDCVAV